Protein AF-A0A7S1HCN9-F1 (afdb_monomer)

Radius of gyration: 23.23 Å; Cα contacts (8 Å, |Δi|>4): 229; chains: 1; bounding box: 48×59×71 Å

Sequence (278 aa):
AGTAVWKENEDVLTVFGEEVFTVMLVTASSSIDSGIRMDSLQALTRLCYYMEREPLERVLDLDSVTEVISSLLSSEGASARHIALTLVHVLMVKLDGSILQLLTREGIVCTIQNMSKSSSPPAKASSSSSRHSTSSSEVSERHVESMVKYVVQTHLGAAGAGGKGGVTEVVRKLKAHGETLSQTDSSDEDWATAIREVMSMFAAKDTVSTFEMRTSNICHYLSAALLNATPARWCGFLEAASKVTDDSEGLLPAHVLLAKLVAALNSASGFETGKEDE

Nearest PDB structures (foldseek):
  5iz8-assembly2_B  TM=3.716E-01  e=2.265E-02  Homo sapiens
  3l6y-assembly2_C  TM=3.048E-01  e=1.551E-01  Homo sapiens
  3l6y-assembly1_A  TM=2.855E-01  e=1.768E-01  Homo sapiens
  6xns-assembly1_A  TM=1.843E-01  e=1.321E+00  synthetic construct
  6xns-assembly2_D  TM=1.824E-01  e=1.211E+00  synthetic construct

Solvent-accessible surface area (backbone atoms only — not comparable to full-atom values): 15833 Å² total; per-residue (Å²): 118,76,70,58,59,50,69,78,37,50,68,60,52,50,54,50,51,45,53,51,44,50,52,25,52,52,42,37,74,68,46,85,50,66,65,62,18,52,52,26,46,52,51,41,43,50,47,61,62,72,48,55,54,72,65,43,65,74,62,55,54,63,68,63,52,50,51,51,36,47,55,23,58,71,40,91,47,40,56,43,29,38,51,27,53,49,38,52,49,42,47,52,72,58,56,48,73,64,52,54,56,52,37,48,47,56,33,45,52,57,54,49,53,48,62,57,66,70,66,68,82,86,81,78,85,85,85,89,80,92,82,91,78,79,97,64,87,76,54,48,61,70,57,36,55,52,49,40,51,48,47,40,60,76,75,59,41,74,81,62,70,76,54,81,83,89,64,54,73,62,23,51,49,38,29,56,34,22,54,51,42,57,42,87,86,52,52,71,67,58,38,41,48,34,50,40,52,54,46,50,49,42,56,39,95,70,54,69,27,73,35,38,41,61,77,23,42,31,57,58,23,50,50,58,28,60,78,70,45,51,75,68,52,50,50,41,50,53,55,38,50,52,54,43,51,71,77,37,102,51,87,55,52,49,53,50,50,50,50,51,44,50,50,43,52,57,70,72,41,88,72,71,72,75,82,74,92,126

pLDDT: mean 74.27, std 18.29, range [32.25, 93.94]

InterPro domains:
  IPR016024 Armadillo-type fold [SSF48371] (7-124)
  IPR045322 E3 ubiquitin-protein ligase HECTD1/TRIP12-like [PTHR45670] (7-267)

Secondary structure (DSSP, 8-state):
-HHHHHHTTHHHHHHHHHHHHHHHHHHHHH-SSHHHHHHHHHHHHHHHHHS-HHHHHHH--HHHHHHHHHHHHT-S-HHHHHHHHHHHHHHHHHSTTHHHHHHHHTTHHHHHHHHHHS----------------------HHHHHHHHHHHIIIII-GGGGSS-SS--HHHHHHHHHHHHHH-TTS-HHHHHHHHHHHHHHHHSSSPPPHHHHHHHTHHHHHHHHHHT--HHHHHHHHHHHHHHHHSSSSSHHHHHHHHHHHHHHHHH----------

Structure (mmCIF, N/CA/C/O backbone):
data_AF-A0A7S1HCN9-F1
#
_entry.id   AF-A0A7S1HCN9-F1
#
loop_
_atom_site.group_PDB
_atom_site.id
_atom_site.type_symbol
_atom_site.label_atom_id
_atom_site.label_alt_id
_atom_site.label_comp_id
_atom_site.label_asym_id
_atom_site.label_entity_id
_atom_site.label_seq_id
_atom_site.pdbx_PDB_ins_code
_atom_site.Cartn_x
_atom_site.Cartn_y
_atom_site.Cartn_z
_atom_site.occupancy
_atom_site.B_iso_or_equiv
_atom_site.auth_seq_id
_atom_site.auth_comp_id
_atom_site.auth_asym_id
_atom_site.auth_atom_id
_atom_site.pdbx_PDB_model_num
ATOM 1 N N . ALA A 1 1 ? 23.377 -1.839 -35.038 1.00 50.78 1 ALA A N 1
ATOM 2 C CA . ALA A 1 1 ? 24.416 -2.655 -34.377 1.00 50.78 1 ALA A CA 1
ATOM 3 C C . ALA A 1 1 ? 24.124 -2.852 -32.885 1.00 50.78 1 ALA A C 1
ATOM 5 O O . ALA A 1 1 ? 24.075 -3.993 -32.463 1.00 50.78 1 ALA A O 1
ATOM 6 N N . GLY A 1 2 ? 23.848 -1.796 -32.102 1.00 56.22 2 GLY A N 1
ATOM 7 C CA . GLY A 1 2 ? 23.665 -1.925 -30.643 1.00 56.22 2 GLY A CA 1
ATOM 8 C C . GLY A 1 2 ? 22.479 -2.778 -30.164 1.00 56.22 2 GLY A C 1
ATOM 9 O O . GLY A 1 2 ? 22.624 -3.511 -29.201 1.00 56.22 2 GLY A O 1
ATOM 10 N N . THR A 1 3 ? 21.323 -2.753 -30.836 1.00 56.41 3 THR A N 1
ATOM 11 C CA . THR A 1 3 ? 20.120 -3.499 -30.395 1.00 56.41 3 THR A CA 1
ATOM 12 C C . THR A 1 3 ? 20.162 -5.005 -30.673 1.00 56.41 3 THR A C 1
ATOM 14 O O . THR A 1 3 ? 19.385 -5.746 -30.081 1.00 56.41 3 THR A O 1
ATOM 17 N N . ALA A 1 4 ? 21.054 -5.470 -31.555 1.00 61.56 4 ALA A N 1
ATOM 18 C CA . ALA A 1 4 ? 21.203 -6.893 -31.870 1.00 61.56 4 ALA A CA 1
ATOM 19 C C . ALA A 1 4 ? 21.932 -7.649 -30.747 1.00 61.56 4 ALA A C 1
ATOM 21 O O . ALA A 1 4 ? 21.491 -8.720 -30.355 1.00 61.56 4 ALA A O 1
ATOM 22 N N . VAL A 1 5 ? 22.960 -7.026 -30.155 1.00 65.44 5 VAL A N 1
ATOM 23 C CA . VAL A 1 5 ? 23.701 -7.566 -28.999 1.00 65.44 5 VAL A CA 1
ATOM 24 C C . VAL A 1 5 ? 22.775 -7.778 -27.800 1.00 65.44 5 VAL A C 1
ATOM 26 O O . VAL A 1 5 ? 22.878 -8.772 -27.093 1.00 65.44 5 VAL A O 1
ATOM 29 N N . TRP A 1 6 ? 21.827 -6.865 -27.600 1.00 65.50 6 TRP A N 1
ATOM 30 C CA . TRP A 1 6 ? 20.841 -6.944 -26.524 1.00 65.50 6 TRP A CA 1
ATOM 31 C C . TRP A 1 6 ? 19.815 -8.064 -26.728 1.00 65.50 6 TRP A C 1
ATOM 33 O O . TRP A 1 6 ? 19.427 -8.704 -25.761 1.00 65.50 6 TRP A O 1
ATOM 43 N N . LYS A 1 7 ? 19.437 -8.368 -27.977 1.00 62.59 7 LYS A N 1
ATOM 44 C CA . LYS A 1 7 ? 18.587 -9.531 -28.283 1.00 62.59 7 LYS A CA 1
ATOM 45 C C . LYS A 1 7 ? 19.278 -10.868 -28.024 1.00 62.59 7 LYS A C 1
ATOM 47 O O . LYS A 1 7 ? 18.608 -11.840 -27.718 1.00 62.59 7 LYS A O 1
ATOM 52 N N . GLU A 1 8 ? 20.597 -10.922 -28.168 1.00 74.94 8 GLU A N 1
ATOM 53 C CA . GLU A 1 8 ? 21.387 -12.134 -27.919 1.00 74.94 8 GLU A CA 1
ATOM 54 C C . GLU A 1 8 ? 21.691 -12.347 -26.424 1.00 74.94 8 GLU A C 1
ATOM 56 O O . GLU A 1 8 ? 22.163 -13.414 -26.049 1.00 74.94 8 GLU A O 1
ATOM 61 N N . ASN A 1 9 ? 21.416 -11.351 -25.569 1.00 80.31 9 ASN A N 1
ATOM 62 C CA . ASN A 1 9 ? 21.701 -11.365 -24.129 1.00 80.31 9 ASN A CA 1
ATOM 63 C C . ASN A 1 9 ? 20.449 -11.010 -23.302 1.00 80.31 9 ASN A C 1
ATOM 65 O O . ASN A 1 9 ? 20.504 -10.191 -22.381 1.00 80.31 9 ASN A O 1
ATOM 69 N N . GLU A 1 10 ? 19.309 -11.604 -23.651 1.00 79.69 10 GLU A N 1
ATOM 70 C CA . GLU A 1 10 ? 18.015 -11.364 -22.997 1.00 79.69 10 GLU A CA 1
ATOM 71 C C . GLU A 1 10 ? 18.033 -11.707 -21.495 1.00 79.69 10 GLU A C 1
ATOM 73 O O . GLU A 1 10 ? 17.478 -10.969 -20.677 1.00 79.69 10 GLU A O 1
ATOM 78 N N . ASP A 1 11 ? 18.783 -12.741 -21.106 1.00 82.25 11 ASP A N 1
ATOM 79 C CA . ASP A 1 11 ? 18.966 -13.131 -19.703 1.00 82.25 11 ASP A CA 1
ATOM 80 C C . ASP A 1 11 ? 19.659 -12.031 -18.884 1.00 82.25 11 ASP A C 1
ATOM 82 O O . ASP A 1 11 ? 19.236 -11.695 -17.778 1.00 82.25 11 ASP A O 1
ATOM 86 N N . VAL A 1 12 ? 20.703 -11.413 -19.447 1.00 84.25 12 VAL A N 1
ATOM 87 C CA . VAL A 1 12 ? 21.455 -10.333 -18.786 1.00 84.25 12 VAL A CA 1
ATOM 88 C C . VAL A 1 12 ? 20.579 -9.093 -18.623 1.00 84.25 12 VAL A C 1
ATOM 90 O O . VAL A 1 12 ? 20.625 -8.438 -17.585 1.00 84.25 12 VAL A O 1
ATOM 93 N N . LEU A 1 13 ? 19.757 -8.778 -19.627 1.00 82.62 13 LEU A N 1
ATOM 94 C CA . LEU A 1 13 ? 18.799 -7.675 -19.552 1.00 82.62 13 LEU A CA 1
ATOM 95 C C . LEU A 1 13 ? 17.723 -7.912 -18.500 1.00 82.62 13 LEU A C 1
ATOM 97 O O . LEU A 1 13 ? 17.333 -6.969 -17.814 1.00 82.62 13 LEU A O 1
ATOM 101 N N . THR A 1 14 ? 17.267 -9.154 -18.370 1.00 86.12 14 THR A N 1
ATOM 102 C CA . THR A 1 14 ? 16.284 -9.543 -17.359 1.00 86.12 14 THR A CA 1
ATOM 103 C C . THR A 1 14 ? 16.859 -9.347 -15.959 1.00 86.12 14 THR A C 1
ATOM 105 O O . THR A 1 14 ? 16.267 -8.624 -15.160 1.00 86.12 14 THR A O 1
ATOM 108 N N . VAL A 1 15 ? 18.055 -9.882 -15.688 1.00 88.94 15 VAL A N 1
ATOM 109 C CA . VAL A 1 15 ? 18.740 -9.712 -14.393 1.00 88.94 15 VAL A CA 1
ATOM 110 C C . VAL A 1 15 ? 19.018 -8.236 -14.101 1.00 88.94 15 VAL A C 1
ATOM 112 O O . VAL A 1 15 ? 18.738 -7.755 -13.007 1.00 88.94 15 VAL A O 1
ATOM 115 N N . PHE A 1 16 ? 19.500 -7.482 -15.089 1.00 88.69 16 PHE A N 1
ATOM 116 C CA . PHE A 1 16 ? 19.722 -6.047 -14.928 1.00 88.69 16 PHE A CA 1
ATOM 117 C C . PHE A 1 16 ? 18.421 -5.299 -14.600 1.00 88.69 16 PHE A C 1
ATOM 119 O O . PHE A 1 16 ? 18.402 -4.444 -13.716 1.00 88.69 16 PHE A O 1
ATOM 126 N N . GLY A 1 17 ? 17.321 -5.627 -15.283 1.00 88.88 17 GLY A N 1
ATOM 127 C CA . GLY A 1 17 ? 16.006 -5.051 -15.009 1.00 88.88 17 GLY A CA 1
ATOM 128 C C . GLY A 1 17 ? 15.538 -5.317 -13.578 1.00 88.88 17 GLY A C 1
ATOM 129 O O . GLY A 1 17 ? 15.027 -4.409 -12.926 1.00 88.88 17 GLY A O 1
ATOM 130 N N . GLU A 1 18 ? 15.769 -6.525 -13.072 1.00 91.38 18 GLU A N 1
ATOM 131 C CA . GLU A 1 18 ? 15.439 -6.947 -11.706 1.00 91.38 18 GLU A CA 1
ATOM 132 C C . GLU A 1 18 ? 16.252 -6.214 -10.633 1.00 91.38 18 GLU A C 1
ATOM 134 O O . GLU A 1 18 ? 15.702 -5.742 -9.630 1.00 91.38 18 GLU A O 1
ATOM 139 N N . GLU A 1 19 ? 17.555 -6.054 -10.859 1.00 92.56 19 GLU A N 1
ATOM 140 C CA . GLU A 1 19 ? 18.425 -5.286 -9.967 1.00 92.56 19 GLU A CA 1
ATOM 141 C C . GLU A 1 19 ? 18.025 -3.808 -9.946 1.00 92.56 19 GLU A C 1
ATOM 143 O O . GLU A 1 19 ? 17.847 -3.220 -8.875 1.00 92.56 19 GLU A O 1
ATOM 148 N N . VAL A 1 20 ? 17.811 -3.209 -11.123 1.00 92.94 20 VAL A N 1
ATOM 149 C CA . VAL A 1 20 ? 17.361 -1.816 -11.234 1.00 92.94 20 VAL A CA 1
ATOM 150 C C . VAL A 1 20 ? 16.001 -1.637 -10.562 1.00 92.94 20 VAL A C 1
ATOM 152 O O . VAL A 1 20 ? 15.812 -0.654 -9.847 1.00 92.94 20 VAL A O 1
ATOM 155 N N . PHE A 1 21 ? 15.071 -2.580 -10.733 1.00 92.88 21 PHE A N 1
ATOM 156 C CA . PHE A 1 21 ? 13.769 -2.549 -10.068 1.00 92.88 21 PHE A CA 1
ATOM 157 C C . PHE A 1 21 ? 13.915 -2.471 -8.548 1.00 92.88 21 PHE A C 1
ATOM 159 O O . PHE A 1 21 ? 13.357 -1.575 -7.912 1.00 92.88 21 PHE A O 1
ATOM 166 N N . THR A 1 22 ? 14.717 -3.371 -7.982 1.00 91.00 22 THR A N 1
ATOM 167 C CA . THR A 1 22 ? 14.958 -3.451 -6.538 1.00 91.00 22 THR A CA 1
ATOM 168 C C . THR A 1 22 ? 15.556 -2.147 -6.008 1.00 91.00 22 THR A C 1
ATOM 170 O O . THR A 1 22 ? 15.073 -1.593 -5.019 1.00 91.00 22 THR A O 1
ATOM 173 N N . VAL A 1 23 ? 16.559 -1.597 -6.701 1.00 93.06 23 VAL A N 1
ATOM 174 C CA . VAL A 1 23 ? 17.182 -0.319 -6.322 1.00 93.06 23 VAL A CA 1
ATOM 175 C C . VAL A 1 23 ? 16.180 0.835 -6.399 1.00 93.06 23 VAL A C 1
ATOM 177 O O . VAL A 1 23 ? 16.148 1.675 -5.496 1.00 93.06 23 VAL A O 1
ATOM 180 N N . MET A 1 24 ? 15.338 0.884 -7.437 1.00 93.31 24 MET A N 1
ATOM 181 C CA . MET A 1 24 ? 14.310 1.921 -7.568 1.00 93.31 24 MET A CA 1
ATOM 182 C C . MET A 1 24 ? 13.258 1.827 -6.460 1.00 93.31 24 MET A C 1
ATOM 184 O O . MET A 1 24 ? 12.883 2.862 -5.914 1.00 93.31 24 MET A O 1
ATOM 188 N N . LEU A 1 25 ? 12.822 0.619 -6.086 1.00 90.06 25 LEU A N 1
ATOM 189 C CA . LEU A 1 25 ? 11.862 0.415 -4.998 1.00 90.06 25 LEU A CA 1
ATOM 190 C C . LEU A 1 25 ? 12.438 0.878 -3.656 1.00 90.06 25 LEU A C 1
ATOM 192 O O . LEU A 1 25 ? 11.809 1.667 -2.954 1.00 90.06 25 LEU A O 1
ATOM 196 N N . VAL A 1 26 ? 13.665 0.464 -3.330 1.00 90.12 26 VAL A N 1
ATOM 197 C CA . VAL A 1 26 ? 14.345 0.891 -2.097 1.00 90.12 26 VAL A CA 1
ATOM 198 C C . VAL A 1 26 ? 14.533 2.407 -2.070 1.00 90.12 26 VAL A C 1
ATOM 200 O O . VAL A 1 26 ? 14.276 3.044 -1.048 1.00 90.12 26 VAL A O 1
ATOM 203 N N . THR A 1 27 ? 14.940 3.006 -3.191 1.00 90.81 27 THR A N 1
ATOM 204 C CA . THR A 1 27 ? 15.126 4.462 -3.300 1.00 90.81 27 THR A CA 1
ATOM 205 C C . THR A 1 27 ? 13.800 5.201 -3.109 1.00 90.81 27 THR A C 1
ATOM 207 O O . THR A 1 27 ? 13.739 6.166 -2.351 1.00 90.81 27 THR A O 1
ATOM 210 N N . ALA A 1 28 ? 12.719 4.721 -3.724 1.00 87.75 28 ALA A N 1
ATOM 211 C CA . ALA A 1 28 ? 11.388 5.304 -3.584 1.00 87.75 28 ALA A CA 1
ATOM 212 C C . ALA A 1 28 ? 10.849 5.244 -2.142 1.00 87.75 28 ALA A C 1
ATOM 214 O O . ALA A 1 28 ? 10.138 6.155 -1.704 1.00 87.75 28 ALA A O 1
ATOM 215 N N . SER A 1 29 ? 11.192 4.191 -1.400 1.00 84.94 29 SER A N 1
ATOM 216 C CA . SER A 1 29 ? 10.747 4.002 -0.016 1.00 84.94 29 SER A CA 1
ATOM 217 C C . SER A 1 29 ? 11.619 4.725 1.017 1.00 84.94 29 SER A C 1
ATOM 219 O O . SER A 1 29 ? 11.106 5.141 2.051 1.00 84.94 29 SER A O 1
ATOM 221 N N . SER A 1 30 ? 12.920 4.900 0.757 1.00 85.94 30 SER A N 1
ATOM 222 C CA . SER A 1 30 ? 13.886 5.442 1.734 1.00 85.94 30 SER A CA 1
ATOM 223 C C . SER A 1 30 ? 14.347 6.879 1.468 1.00 85.94 30 SER A C 1
ATOM 225 O O . SER A 1 30 ? 14.945 7.501 2.348 1.00 85.94 30 SER A O 1
ATOM 227 N N . SER A 1 31 ? 14.089 7.427 0.276 1.00 86.00 31 SER A N 1
ATOM 228 C CA . SER A 1 31 ? 14.540 8.774 -0.077 1.00 86.00 31 SER A CA 1
ATOM 229 C C . SER A 1 31 ? 13.826 9.849 0.744 1.00 86.00 31 SER A C 1
ATOM 231 O O . SER A 1 31 ? 12.602 9.984 0.699 1.00 86.00 31 SER A O 1
ATOM 233 N N . ILE A 1 32 ? 14.622 10.667 1.434 1.00 80.50 32 ILE A N 1
ATOM 234 C CA . ILE A 1 32 ? 14.175 11.879 2.138 1.00 80.50 32 ILE A CA 1
ATOM 235 C C . ILE A 1 32 ? 13.886 13.005 1.131 1.00 80.50 32 ILE A C 1
ATOM 237 O O . ILE A 1 32 ? 13.008 13.838 1.352 1.00 80.50 32 ILE A O 1
ATOM 241 N N . ASP A 1 33 ? 14.606 13.020 0.005 1.00 89.44 33 ASP A N 1
ATOM 242 C CA . ASP A 1 33 ? 14.374 13.982 -1.066 1.00 89.44 33 ASP A CA 1
ATOM 243 C C . ASP A 1 33 ? 13.121 13.601 -1.863 1.00 89.44 33 ASP A C 1
ATOM 245 O O . ASP A 1 33 ? 13.025 12.510 -2.439 1.00 89.44 33 ASP A O 1
ATOM 249 N N . SER A 1 34 ? 12.158 14.523 -1.890 1.00 84.56 34 SER A N 1
ATOM 250 C CA . SER A 1 34 ? 10.867 14.328 -2.551 1.00 84.56 34 SER A CA 1
ATOM 251 C C . SER A 1 34 ? 11.001 14.224 -4.075 1.00 84.56 34 SER A C 1
ATOM 253 O O . SER A 1 34 ? 10.273 13.456 -4.698 1.00 84.56 34 SER A O 1
ATOM 255 N N . GLY A 1 35 ? 11.952 14.935 -4.689 1.00 87.62 35 GLY A N 1
ATOM 256 C CA . GLY A 1 35 ? 12.196 14.872 -6.131 1.00 87.62 35 GLY A CA 1
ATOM 257 C C . GLY A 1 35 ? 12.734 13.507 -6.549 1.00 87.62 35 GLY A C 1
ATOM 258 O O . GLY A 1 35 ? 12.129 12.836 -7.381 1.00 87.62 35 GLY A O 1
ATOM 259 N N . ILE A 1 36 ? 13.799 13.043 -5.888 1.00 89.94 36 ILE A N 1
ATOM 260 C CA . ILE A 1 36 ? 14.398 11.719 -6.125 1.00 89.94 36 ILE A CA 1
ATOM 261 C C . ILE A 1 36 ? 13.374 10.609 -5.869 1.00 89.94 36 ILE A C 1
ATOM 263 O O . ILE A 1 36 ? 13.277 9.651 -6.640 1.00 89.94 36 ILE A O 1
ATOM 267 N N . ARG A 1 37 ? 12.561 10.747 -4.815 1.00 89.38 37 ARG A N 1
ATOM 268 C CA . ARG A 1 37 ? 11.466 9.816 -4.525 1.00 89.38 37 ARG A CA 1
ATOM 269 C C . ARG A 1 37 ? 10.451 9.764 -5.668 1.00 89.38 37 ARG A C 1
ATOM 271 O O . ARG A 1 37 ? 10.067 8.686 -6.106 1.00 89.38 37 ARG A O 1
ATOM 278 N N . MET A 1 38 ? 10.021 10.911 -6.183 1.00 88.44 38 MET A N 1
ATOM 279 C CA . MET A 1 38 ? 9.041 10.963 -7.269 1.00 88.44 38 MET A CA 1
ATOM 280 C C . MET A 1 38 ? 9.603 10.438 -8.595 1.00 88.44 38 MET A C 1
ATOM 282 O O . MET A 1 38 ? 8.905 9.710 -9.303 1.00 88.44 38 MET A O 1
ATOM 286 N N . ASP A 1 39 ? 10.862 10.736 -8.907 1.00 91.38 39 ASP A N 1
ATOM 287 C CA . ASP A 1 39 ? 11.529 10.251 -10.117 1.00 91.38 39 ASP A CA 1
ATOM 288 C C . ASP A 1 39 ? 11.759 8.735 -10.073 1.00 91.38 39 ASP A C 1
ATOM 290 O O . ASP A 1 39 ? 11.481 8.035 -11.052 1.00 91.38 39 ASP A O 1
ATOM 294 N N . SER A 1 40 ? 12.182 8.202 -8.923 1.00 92.25 40 SER A N 1
ATOM 295 C CA . SER A 1 40 ? 12.325 6.753 -8.719 1.00 92.25 40 SER A CA 1
ATOM 296 C C . SER A 1 40 ? 10.983 6.024 -8.805 1.00 92.25 40 SER A C 1
ATOM 298 O O . SER A 1 40 ? 10.907 4.972 -9.436 1.00 92.25 40 SER A O 1
ATOM 300 N N . LEU A 1 41 ? 9.893 6.602 -8.294 1.00 91.69 41 LEU A N 1
ATOM 301 C CA . LEU A 1 41 ? 8.545 6.044 -8.447 1.00 91.69 41 LEU A CA 1
ATOM 302 C C . LEU A 1 41 ? 8.055 6.040 -9.903 1.00 91.69 41 LEU A C 1
ATOM 304 O O . LEU A 1 41 ? 7.420 5.077 -10.348 1.00 91.69 41 LEU A O 1
ATOM 308 N N . GLN A 1 42 ? 8.352 7.090 -10.674 1.00 91.12 42 GLN A N 1
ATOM 309 C CA . GLN A 1 42 ? 8.055 7.104 -12.109 1.00 91.12 42 GLN A CA 1
ATOM 310 C C . GLN A 1 42 ? 8.870 6.051 -12.862 1.00 91.12 42 GLN A C 1
ATOM 312 O O . GLN A 1 42 ? 8.326 5.360 -13.727 1.00 91.12 42 GLN A O 1
ATOM 317 N N . ALA A 1 43 ? 10.159 5.916 -12.539 1.00 92.75 43 ALA A N 1
ATOM 318 C CA . ALA A 1 43 ? 11.019 4.887 -13.110 1.00 92.75 43 ALA A CA 1
ATOM 319 C C . ALA A 1 43 ? 10.494 3.485 -12.774 1.00 92.75 43 ALA A C 1
ATOM 321 O O . ALA A 1 43 ? 10.321 2.675 -13.681 1.00 92.75 43 ALA A O 1
ATOM 322 N N . LEU A 1 44 ? 10.129 3.237 -11.514 1.00 92.94 44 LEU A N 1
ATOM 323 C CA . LEU A 1 44 ? 9.539 1.981 -11.055 1.00 92.94 44 LEU A CA 1
ATOM 324 C C . LEU A 1 44 ? 8.249 1.646 -11.808 1.00 92.94 44 LEU A C 1
ATOM 326 O O . LEU A 1 44 ? 8.086 0.532 -12.295 1.00 92.94 44 LEU A O 1
ATOM 330 N N . THR A 1 45 ? 7.366 2.628 -11.997 1.00 91.56 45 THR A N 1
ATOM 331 C CA . THR A 1 45 ? 6.121 2.438 -12.758 1.00 91.56 45 THR A CA 1
ATOM 332 C C . THR A 1 45 ? 6.399 2.034 -14.210 1.00 91.56 45 THR A C 1
ATOM 334 O O . THR A 1 45 ? 5.722 1.162 -14.757 1.00 91.56 45 THR A O 1
ATOM 337 N N . ARG A 1 46 ? 7.416 2.635 -14.844 1.00 92.25 46 ARG A N 1
ATOM 338 C CA . ARG A 1 46 ? 7.843 2.266 -16.203 1.00 92.25 46 ARG A CA 1
ATOM 339 C C . ARG A 1 46 ? 8.457 0.869 -16.237 1.00 92.25 46 ARG A C 1
ATOM 341 O O . ARG A 1 46 ? 8.155 0.118 -17.158 1.00 92.25 46 ARG A O 1
ATOM 348 N N . LEU A 1 47 ? 9.267 0.506 -15.246 1.00 91.31 47 LEU A N 1
ATOM 349 C CA . LEU A 1 47 ? 9.831 -0.840 -15.135 1.00 91.31 47 LEU A CA 1
ATOM 350 C C . LEU A 1 47 ? 8.718 -1.886 -15.007 1.00 91.31 47 LEU A C 1
ATOM 352 O O . LEU A 1 47 ? 8.691 -2.802 -15.819 1.00 91.31 47 LEU A O 1
ATOM 356 N N . CYS A 1 48 ? 7.725 -1.690 -14.127 1.00 91.06 48 CYS A N 1
ATOM 357 C CA . CYS A 1 48 ? 6.551 -2.574 -14.045 1.00 91.06 48 CYS A CA 1
ATOM 358 C C . CYS A 1 48 ? 5.830 -2.732 -15.394 1.00 91.06 48 CYS A C 1
ATOM 360 O O . CYS A 1 48 ? 5.311 -3.800 -15.713 1.00 91.06 48 CYS A O 1
ATOM 362 N N . TYR A 1 49 ? 5.751 -1.655 -16.180 1.00 91.00 49 TYR A N 1
ATOM 363 C CA . TYR A 1 49 ? 5.077 -1.680 -17.475 1.00 91.00 49 TYR A CA 1
ATOM 364 C C . TYR A 1 49 ? 5.848 -2.515 -18.508 1.00 91.00 49 TYR A C 1
ATOM 366 O O . TYR A 1 49 ? 5.244 -3.320 -19.224 1.00 91.00 49 TYR A O 1
ATOM 374 N N . TYR A 1 50 ? 7.170 -2.342 -18.579 1.00 89.00 50 TYR A N 1
ATOM 375 C CA . TYR A 1 50 ? 8.009 -3.004 -19.580 1.00 89.00 50 TYR A CA 1
ATOM 376 C C . TYR A 1 50 ? 8.444 -4.418 -19.194 1.00 89.00 50 TYR A C 1
ATOM 378 O O . TYR A 1 50 ? 8.610 -5.241 -20.088 1.00 89.00 50 TYR A O 1
ATOM 386 N N . MET A 1 51 ? 8.602 -4.716 -17.905 1.00 89.62 51 MET A N 1
ATOM 387 C CA . MET A 1 51 ? 8.984 -6.050 -17.446 1.00 89.62 51 MET A CA 1
ATOM 388 C C . MET A 1 51 ? 7.886 -7.071 -17.754 1.00 89.62 51 MET A C 1
ATOM 390 O O . MET A 1 51 ? 6.683 -6.780 -17.695 1.00 89.62 51 MET A O 1
ATOM 394 N N . GLU A 1 52 ? 8.307 -8.281 -18.108 1.00 88.44 52 GLU A N 1
ATOM 395 C CA . GLU A 1 52 ? 7.404 -9.418 -18.233 1.00 88.44 52 GLU A CA 1
ATOM 396 C C . GLU A 1 52 ? 6.931 -9.893 -16.859 1.00 88.44 52 GLU A C 1
ATOM 398 O O . GLU A 1 52 ? 7.492 -9.531 -15.822 1.00 88.44 52 GLU A O 1
ATOM 403 N N . ARG A 1 53 ? 5.863 -10.692 -16.853 1.00 88.12 53 ARG A N 1
ATOM 404 C CA . ARG A 1 53 ? 5.213 -11.141 -15.622 1.00 88.12 53 ARG A CA 1
ATOM 405 C C . ARG A 1 53 ? 6.153 -11.947 -14.727 1.00 88.12 53 ARG A C 1
ATOM 407 O O . ARG A 1 53 ? 6.242 -11.644 -13.546 1.00 88.12 53 ARG A O 1
ATOM 414 N N . GLU A 1 54 ? 6.851 -12.932 -15.286 1.00 88.62 54 GLU A N 1
ATOM 415 C CA . GLU A 1 54 ? 7.717 -13.840 -14.522 1.00 88.62 54 GLU A CA 1
ATOM 416 C C . GLU A 1 54 ? 8.873 -13.101 -13.811 1.00 88.62 54 GLU A C 1
ATOM 418 O O . GLU A 1 54 ? 9.032 -13.283 -12.604 1.00 88.62 54 GLU A O 1
ATOM 423 N N . PRO A 1 55 ? 9.646 -12.213 -14.474 1.00 87.75 55 PRO A N 1
ATOM 424 C CA . PRO A 1 55 ? 10.615 -11.346 -13.798 1.00 87.75 55 PRO A CA 1
ATOM 425 C C . PRO A 1 55 ? 9.992 -10.429 -12.747 1.00 87.75 55 PRO A C 1
ATOM 427 O O . PRO A 1 55 ? 10.541 -10.271 -11.660 1.00 87.75 55 PRO A O 1
ATOM 430 N N . LEU A 1 56 ? 8.837 -9.829 -13.055 1.00 88.81 56 LEU A N 1
ATOM 431 C CA . LEU A 1 56 ? 8.161 -8.912 -12.143 1.00 88.81 56 LEU A CA 1
ATOM 432 C C . LEU A 1 56 ? 7.739 -9.631 -10.858 1.00 88.81 56 LEU A C 1
ATOM 434 O O . LEU A 1 56 ? 8.043 -9.148 -9.777 1.00 88.81 56 LEU A O 1
ATOM 438 N N . GLU A 1 57 ? 7.119 -10.807 -10.954 1.00 88.12 57 GLU A N 1
ATOM 439 C CA . GLU A 1 57 ? 6.715 -11.615 -9.794 1.00 88.12 57 GLU A CA 1
ATOM 440 C C . GLU A 1 57 ? 7.901 -12.029 -8.906 1.00 88.12 57 GLU A C 1
ATOM 442 O O . GLU A 1 57 ? 7.722 -12.194 -7.701 1.00 88.12 57 GLU A O 1
ATOM 447 N N . ARG A 1 58 ? 9.117 -12.151 -9.460 1.00 87.50 58 ARG A N 1
ATOM 448 C CA . ARG A 1 58 ? 10.325 -12.482 -8.683 1.00 87.50 58 ARG A CA 1
ATOM 449 C C . ARG A 1 58 ? 10.847 -11.329 -7.828 1.00 87.50 58 ARG A C 1
ATOM 451 O O . ARG A 1 58 ? 11.380 -11.584 -6.752 1.00 87.50 58 ARG A O 1
ATOM 458 N N . VAL A 1 59 ? 10.728 -10.088 -8.298 1.00 88.31 59 VAL A N 1
ATOM 459 C CA . VAL A 1 59 ? 11.279 -8.902 -7.604 1.00 88.31 59 VAL A CA 1
ATOM 460 C C . VAL A 1 59 ? 10.242 -8.082 -6.857 1.00 88.31 59 VAL A C 1
ATOM 462 O O . VAL A 1 59 ? 10.589 -7.207 -6.064 1.00 88.31 59 VAL A O 1
ATOM 465 N N . LEU A 1 60 ? 8.965 -8.318 -7.133 1.00 86.25 60 LEU A N 1
ATOM 466 C CA . LEU A 1 60 ? 7.891 -7.527 -6.575 1.00 86.25 60 LEU A CA 1
ATOM 467 C C . LEU A 1 60 ? 7.594 -7.958 -5.140 1.00 86.25 60 LEU A C 1
ATOM 469 O O . LEU A 1 60 ? 6.829 -8.889 -4.894 1.00 86.25 60 LEU A O 1
ATOM 473 N N . ASP A 1 61 ? 8.144 -7.214 -4.186 1.00 87.81 61 ASP A N 1
ATOM 474 C CA . ASP A 1 61 ? 7.657 -7.249 -2.812 1.00 87.81 61 ASP A CA 1
ATOM 475 C C . ASP A 1 61 ? 6.292 -6.550 -2.736 1.00 87.81 61 ASP A C 1
ATOM 477 O O . ASP A 1 61 ? 6.171 -5.320 -2.690 1.00 87.81 61 ASP A O 1
ATOM 481 N N . LEU A 1 62 ? 5.251 -7.374 -2.785 1.00 84.06 62 LEU A N 1
ATOM 482 C CA . LEU A 1 62 ? 3.859 -6.959 -2.827 1.00 84.06 62 LEU A CA 1
ATOM 483 C C . LEU A 1 62 ? 3.437 -6.123 -1.610 1.00 84.06 62 LEU A C 1
ATOM 485 O O . LEU A 1 62 ? 2.659 -5.177 -1.768 1.00 84.06 62 LEU A O 1
ATOM 489 N N . ASP A 1 63 ? 3.958 -6.415 -0.419 1.00 82.50 63 ASP A N 1
ATOM 490 C CA . ASP A 1 63 ? 3.614 -5.658 0.787 1.00 82.50 63 ASP A CA 1
ATOM 491 C C . ASP A 1 63 ? 4.266 -4.262 0.740 1.00 82.50 63 ASP A C 1
ATOM 493 O O . ASP A 1 63 ? 3.577 -3.251 0.906 1.00 82.50 63 ASP A O 1
ATOM 497 N N . SER A 1 64 ? 5.550 -4.174 0.368 1.00 85.88 64 SER A N 1
ATOM 498 C CA . SER A 1 64 ? 6.241 -2.886 0.179 1.00 85.88 64 SER A CA 1
ATOM 499 C C . SER A 1 64 ? 5.580 -2.014 -0.894 1.00 85.88 64 SER A C 1
ATOM 501 O O . SER A 1 64 ? 5.387 -0.808 -0.723 1.00 85.88 64 SER A O 1
ATOM 503 N N . VAL A 1 65 ? 5.202 -2.608 -2.027 1.00 88.19 65 VAL A N 1
ATOM 504 C CA . VAL A 1 65 ? 4.599 -1.871 -3.147 1.00 88.19 65 VAL A CA 1
ATOM 505 C C . VAL A 1 65 ? 3.204 -1.363 -2.796 1.00 88.19 65 VAL A C 1
ATOM 507 O O . VAL A 1 65 ? 2.849 -0.235 -3.151 1.00 88.19 65 VAL A O 1
ATOM 510 N N . THR A 1 66 ? 2.404 -2.154 -2.081 1.00 87.75 66 THR A N 1
ATOM 511 C CA . THR A 1 66 ? 1.079 -1.705 -1.639 1.00 87.75 66 THR A CA 1
ATOM 512 C C . THR A 1 66 ? 1.157 -0.616 -0.574 1.00 87.75 66 THR A C 1
ATOM 514 O O . THR A 1 66 ? 0.382 0.343 -0.641 1.00 87.75 66 THR A O 1
ATOM 517 N N . GLU A 1 67 ? 2.136 -0.666 0.331 1.00 85.56 67 GLU A N 1
ATOM 518 C CA . GLU A 1 67 ? 2.413 0.435 1.257 1.00 85.56 67 GLU A CA 1
ATOM 519 C C . GLU A 1 67 ? 2.758 1.732 0.506 1.00 85.56 67 GLU A C 1
ATOM 521 O O . GLU A 1 67 ? 2.161 2.787 0.761 1.00 85.56 67 GLU A O 1
ATOM 526 N N . VAL A 1 68 ? 3.649 1.648 -0.488 1.00 88.81 68 VAL A N 1
ATOM 527 C CA . VAL A 1 68 ? 4.009 2.784 -1.345 1.00 88.81 68 VAL A CA 1
ATOM 528 C C . VAL A 1 68 ? 2.772 3.358 -2.037 1.00 88.81 68 VAL A C 1
ATOM 530 O O . VAL A 1 68 ? 2.535 4.565 -1.949 1.00 88.81 68 VAL A O 1
ATOM 533 N N . ILE A 1 69 ? 1.940 2.522 -2.665 1.00 92.25 69 ILE A N 1
ATOM 534 C CA . ILE A 1 69 ? 0.705 2.961 -3.334 1.00 92.25 69 ILE A CA 1
ATOM 535 C C . ILE A 1 69 ? -0.232 3.668 -2.350 1.00 92.25 69 ILE A C 1
ATOM 537 O O . ILE A 1 69 ? -0.734 4.753 -2.651 1.00 92.25 69 ILE A O 1
ATOM 541 N N . SER A 1 70 ? -0.452 3.085 -1.172 1.00 88.19 70 SER A N 1
ATOM 542 C CA . SER A 1 70 ? -1.319 3.654 -0.136 1.00 88.19 70 SER A CA 1
ATOM 543 C C . SER A 1 70 ? -0.826 5.034 0.321 1.00 88.19 70 SER A C 1
ATOM 545 O O . SER A 1 70 ? -1.609 5.988 0.412 1.00 88.19 70 SER A O 1
ATOM 547 N N . SER A 1 71 ? 0.492 5.179 0.508 1.00 87.19 71 SER A N 1
ATOM 548 C CA . SER A 1 71 ? 1.118 6.456 0.871 1.00 87.19 71 SER A CA 1
ATOM 549 C C . SER A 1 71 ? 0.927 7.530 -0.207 1.00 87.19 71 SER A C 1
ATOM 551 O O . SER A 1 71 ? 0.631 8.683 0.104 1.00 87.19 71 SER A O 1
ATOM 553 N N . LEU A 1 72 ? 1.042 7.156 -1.485 1.00 89.88 72 LEU A N 1
ATOM 554 C CA . LEU A 1 72 ? 0.912 8.079 -2.609 1.00 89.88 72 LEU A CA 1
ATOM 555 C C . LEU A 1 72 ? -0.540 8.487 -2.860 1.00 89.88 72 LEU A C 1
ATOM 557 O O . LEU A 1 72 ? -0.796 9.645 -3.184 1.00 89.88 72 LEU A O 1
ATOM 561 N N . LEU A 1 73 ? -1.494 7.571 -2.676 1.00 89.00 73 LEU A N 1
ATOM 562 C CA . LEU A 1 73 ? -2.923 7.887 -2.755 1.00 89.00 73 LEU A CA 1
ATOM 563 C C . LEU A 1 73 ? -3.369 8.847 -1.649 1.00 89.00 73 LEU A C 1
ATOM 565 O O . LEU A 1 73 ? -4.260 9.661 -1.876 1.00 89.00 73 LEU A O 1
ATOM 569 N N . SER A 1 74 ? -2.727 8.769 -0.483 1.00 86.75 74 SER A N 1
ATOM 570 C CA . SER A 1 74 ? -2.975 9.666 0.651 1.00 86.75 74 SER A CA 1
ATOM 571 C C . SER A 1 74 ? -2.306 11.039 0.494 1.00 86.75 74 SER A C 1
ATOM 573 O O . SER A 1 74 ? -2.523 11.923 1.318 1.00 86.75 74 SER A O 1
ATOM 575 N N . SER A 1 75 ? -1.486 11.235 -0.543 1.00 85.50 75 SER A N 1
ATOM 576 C CA . SER A 1 75 ? -0.799 12.501 -0.793 1.00 85.50 75 SER A CA 1
ATOM 577 C C . SER A 1 75 ? -1.743 13.567 -1.355 1.00 85.50 75 SER A C 1
ATOM 579 O O . SER A 1 75 ? -2.567 13.309 -2.237 1.00 85.50 75 SER A O 1
ATOM 581 N N . GLU A 1 76 ? -1.547 14.812 -0.918 1.00 79.00 76 GLU A N 1
ATOM 582 C CA . GLU A 1 76 ? -2.238 15.975 -1.483 1.00 79.00 76 GLU A CA 1
ATOM 583 C C . GLU A 1 76 ? -1.844 16.218 -2.953 1.00 79.00 76 GLU A C 1
ATOM 585 O O . GLU A 1 76 ? -2.653 16.703 -3.746 1.00 79.00 76 GLU A O 1
ATOM 590 N N . GLY A 1 77 ? -0.637 15.809 -3.360 1.00 85.88 77 GLY A N 1
ATOM 591 C CA . GLY A 1 77 ? -0.091 16.070 -4.690 1.00 85.88 77 GLY A CA 1
ATOM 592 C C . GLY A 1 77 ? -0.739 15.242 -5.804 1.00 85.88 77 GLY A C 1
ATOM 593 O O . GLY A 1 77 ? -0.666 14.011 -5.810 1.00 85.88 77 GLY A O 1
ATOM 594 N N . ALA A 1 78 ? -1.283 15.923 -6.817 1.00 87.62 78 ALA A N 1
ATOM 595 C CA . ALA A 1 78 ? -1.882 15.293 -7.996 1.00 87.62 78 ALA A CA 1
ATOM 596 C C . ALA A 1 78 ? -0.921 14.330 -8.722 1.00 87.62 78 ALA A C 1
ATOM 598 O O . ALA A 1 78 ? -1.319 13.235 -9.118 1.00 87.62 78 ALA A O 1
ATOM 599 N N . SER A 1 79 ? 0.362 14.689 -8.835 1.00 88.81 79 SER A N 1
ATOM 600 C CA . SER A 1 79 ? 1.387 13.831 -9.444 1.00 88.81 79 SER A CA 1
ATOM 601 C C . SER A 1 79 ? 1.605 12.528 -8.668 1.00 88.81 79 SER A C 1
ATOM 603 O O . SER A 1 79 ? 1.727 11.472 -9.282 1.00 88.81 79 SER A O 1
ATOM 605 N N . ALA A 1 80 ? 1.609 12.574 -7.331 1.00 89.50 80 ALA A N 1
ATOM 606 C CA . ALA A 1 80 ? 1.772 11.384 -6.493 1.00 89.50 80 ALA A CA 1
ATOM 607 C C . ALA A 1 80 ? 0.578 10.437 -6.647 1.00 89.50 80 ALA A C 1
ATOM 609 O O . ALA A 1 80 ? 0.756 9.255 -6.945 1.00 89.50 80 ALA A O 1
ATOM 610 N N . ARG A 1 81 ? -0.644 10.978 -6.568 1.00 92.81 81 ARG A N 1
ATOM 611 C CA . ARG A 1 81 ? -1.872 10.207 -6.806 1.00 92.81 81 ARG A CA 1
ATOM 612 C C . ARG A 1 81 ? -1.918 9.612 -8.212 1.00 92.81 81 ARG A C 1
ATOM 614 O O . ARG A 1 81 ? -2.304 8.458 -8.374 1.00 92.81 81 ARG A O 1
ATOM 621 N N . HIS A 1 82 ? -1.495 10.359 -9.230 1.00 92.31 82 HIS A N 1
ATOM 622 C CA . HIS A 1 82 ? -1.435 9.859 -10.602 1.00 92.31 82 HIS A CA 1
ATOM 623 C C . HIS A 1 82 ? -0.455 8.694 -10.768 1.00 92.31 82 HIS A C 1
ATOM 625 O O . HIS A 1 82 ? -0.803 7.696 -11.402 1.00 92.31 82 HIS A O 1
ATOM 631 N N . ILE A 1 83 ? 0.740 8.785 -10.177 1.00 92.06 83 ILE A N 1
ATOM 632 C CA . ILE A 1 83 ? 1.708 7.683 -10.185 1.00 92.06 83 ILE A CA 1
ATOM 633 C C . ILE A 1 83 ? 1.113 6.455 -9.495 1.00 92.06 83 ILE A C 1
ATOM 635 O O . ILE A 1 83 ? 1.159 5.370 -10.065 1.00 92.06 83 ILE A O 1
ATOM 639 N N . ALA A 1 84 ? 0.473 6.625 -8.335 1.00 93.38 84 ALA A N 1
ATOM 640 C CA . ALA A 1 84 ? -0.163 5.522 -7.617 1.00 93.38 84 ALA A CA 1
ATOM 641 C C . ALA A 1 84 ? -1.236 4.818 -8.460 1.00 93.38 84 ALA A C 1
ATOM 643 O O . ALA A 1 84 ? -1.240 3.596 -8.573 1.00 93.38 84 ALA A O 1
ATOM 644 N N . LEU A 1 85 ? -2.122 5.589 -9.098 1.00 93.94 85 LEU A N 1
ATOM 645 C CA . LEU A 1 85 ? -3.174 5.052 -9.966 1.00 93.94 85 LEU A CA 1
ATOM 646 C C . LEU A 1 85 ? -2.603 4.353 -11.204 1.00 93.94 85 LEU A C 1
ATOM 648 O O . LEU A 1 85 ? -3.143 3.339 -11.643 1.00 93.94 85 LEU A O 1
ATOM 652 N N . THR A 1 86 ? -1.512 4.879 -11.759 1.00 93.44 86 THR A N 1
ATOM 653 C CA . THR A 1 86 ? -0.814 4.264 -12.895 1.00 93.44 86 THR A CA 1
ATOM 654 C C . THR A 1 86 ? -0.161 2.955 -12.480 1.00 93.44 86 THR A C 1
ATOM 656 O O . THR A 1 86 ? -0.312 1.955 -13.176 1.00 93.44 86 THR A O 1
ATOM 659 N N . LEU A 1 87 ? 0.492 2.926 -11.320 1.00 93.44 87 LEU A N 1
ATOM 660 C CA . LEU A 1 87 ? 1.100 1.721 -10.775 1.00 93.44 87 LEU A CA 1
ATOM 661 C C . LEU A 1 87 ? 0.041 0.647 -10.492 1.00 93.44 87 LEU A C 1
ATOM 663 O O . LEU A 1 87 ? 0.196 -0.483 -10.943 1.00 93.44 87 LEU A O 1
ATOM 667 N N . VAL A 1 88 ? -1.083 1.010 -9.863 1.00 93.31 88 VAL A N 1
ATOM 668 C CA . VAL A 1 88 ? -2.237 0.110 -9.684 1.00 93.31 88 VAL A CA 1
ATOM 669 C C . VAL A 1 88 ? -2.716 -0.432 -11.027 1.00 93.31 88 VAL A C 1
ATOM 671 O O . VAL A 1 88 ? -2.873 -1.640 -11.175 1.00 93.31 88 VAL A O 1
ATOM 674 N N . HIS A 1 89 ? -2.915 0.437 -12.022 1.00 91.88 89 HIS A N 1
ATOM 675 C CA . HIS A 1 89 ? -3.355 0.011 -13.347 1.00 91.88 89 HIS A CA 1
ATOM 676 C C . HIS A 1 89 ? -2.403 -1.017 -13.968 1.00 91.88 89 HIS A C 1
ATOM 678 O O . HIS A 1 89 ? -2.868 -2.057 -14.430 1.00 91.88 89 HIS A O 1
ATOM 684 N N . VAL A 1 90 ? -1.096 -0.737 -13.961 1.00 91.56 90 VAL A N 1
ATOM 685 C CA . VAL A 1 90 ? -0.071 -1.609 -14.546 1.00 91.56 90 VAL A CA 1
ATOM 686 C C . VAL A 1 90 ? -0.023 -2.956 -13.831 1.00 91.56 90 VAL A C 1
ATOM 688 O O . VAL A 1 90 ? -0.054 -3.990 -14.492 1.00 91.56 90 VAL A O 1
ATOM 691 N N . LEU A 1 91 ? -0.006 -2.962 -12.496 1.00 91.38 91 LEU A N 1
ATOM 692 C CA . LEU A 1 91 ? 0.038 -4.201 -11.717 1.00 91.38 91 LEU A CA 1
ATOM 693 C C . LEU A 1 91 ? -1.211 -5.059 -11.948 1.00 91.38 91 LEU A C 1
ATOM 695 O O . LEU A 1 91 ? -1.091 -6.265 -12.136 1.00 91.38 91 LEU A O 1
ATOM 699 N N . MET A 1 92 ? -2.396 -4.444 -12.016 1.00 89.12 92 MET A N 1
ATOM 700 C CA . MET A 1 92 ? -3.647 -5.153 -12.311 1.00 89.12 92 MET A CA 1
ATOM 701 C C . MET A 1 92 ? -3.698 -5.746 -13.721 1.00 89.12 92 MET A C 1
ATOM 703 O O . MET A 1 92 ? -4.352 -6.762 -13.929 1.00 89.12 92 MET A O 1
ATOM 707 N N . VAL A 1 93 ? -3.007 -5.139 -14.690 1.00 88.50 93 VAL A N 1
ATOM 708 C CA . VAL A 1 93 ? -2.868 -5.706 -16.041 1.00 88.50 93 VAL A CA 1
ATOM 709 C C . VAL A 1 93 ? -1.857 -6.859 -16.067 1.00 88.50 93 VAL A C 1
ATOM 711 O O . VAL A 1 93 ? -2.024 -7.785 -16.854 1.00 88.50 93 VAL A O 1
ATOM 714 N N . LYS A 1 94 ? -0.803 -6.802 -15.243 1.00 88.31 94 LYS A N 1
ATOM 715 C CA . LYS A 1 94 ? 0.343 -7.726 -15.309 1.00 88.31 94 LYS A CA 1
ATOM 716 C C . LYS A 1 94 ? 0.218 -8.975 -14.433 1.00 88.31 94 LYS A C 1
ATOM 718 O O . LYS A 1 94 ? 0.756 -10.008 -14.812 1.00 88.31 94 LYS A O 1
ATOM 723 N N . LEU A 1 95 ? -0.424 -8.868 -13.270 1.00 83.62 95 LEU A N 1
ATOM 724 C CA . LEU A 1 95 ? -0.381 -9.883 -12.202 1.00 83.62 95 LEU A CA 1
ATOM 725 C C . LEU A 1 95 ? -1.724 -10.587 -11.967 1.00 83.62 95 LEU A C 1
ATOM 727 O O . LEU A 1 95 ? -1.903 -11.288 -10.973 1.00 83.62 95 LEU A O 1
ATOM 731 N N . ASP A 1 96 ? -2.672 -10.417 -12.884 1.00 71.62 96 ASP A N 1
ATOM 732 C CA . ASP A 1 96 ? -4.018 -10.988 -12.823 1.00 71.62 96 ASP A CA 1
ATOM 733 C C . ASP A 1 96 ? -4.773 -10.632 -11.518 1.00 71.62 96 ASP A C 1
ATOM 735 O O . ASP A 1 96 ? -4.564 -9.589 -10.904 1.00 71.62 96 ASP A O 1
ATOM 739 N N . GLY A 1 97 ? -5.712 -11.482 -11.086 1.00 65.19 97 GLY A N 1
ATOM 740 C CA . GLY A 1 97 ? -6.587 -11.236 -9.934 1.00 65.19 97 GLY A CA 1
ATOM 741 C C . GLY A 1 97 ? -5.934 -11.341 -8.546 1.00 65.19 97 GLY A C 1
ATOM 742 O O . GLY A 1 97 ? -6.594 -10.996 -7.564 1.00 65.19 97 GLY A O 1
ATOM 743 N N . SER A 1 98 ? -4.677 -11.789 -8.427 1.00 74.06 98 SER A N 1
ATOM 744 C CA . SER A 1 98 ? -3.995 -11.951 -7.126 1.00 74.06 98 SER A CA 1
ATOM 745 C C . SER A 1 98 ? -3.733 -10.599 -6.453 1.00 74.06 98 SER A C 1
ATOM 747 O O . SER A 1 98 ? -3.994 -10.423 -5.261 1.00 74.06 98 SER A O 1
ATOM 749 N N . ILE A 1 99 ? -3.329 -9.597 -7.241 1.00 83.12 99 ILE A N 1
ATOM 750 C CA . ILE A 1 99 ? -3.087 -8.237 -6.756 1.00 83.12 99 ILE A CA 1
ATOM 751 C C . ILE A 1 99 ? -4.384 -7.562 -6.295 1.00 83.12 99 ILE A C 1
ATOM 753 O O . ILE A 1 99 ? -4.363 -6.783 -5.350 1.00 83.12 99 ILE A O 1
ATOM 757 N N . LEU A 1 100 ? -5.539 -7.874 -6.897 1.00 82.94 100 LEU A N 1
ATOM 758 C CA . LEU A 1 100 ? -6.813 -7.251 -6.519 1.00 82.94 100 LEU A CA 1
ATOM 759 C C . LEU A 1 100 ? -7.209 -7.588 -5.078 1.00 82.94 100 LEU A C 1
ATOM 761 O O . LEU A 1 100 ? -7.673 -6.709 -4.348 1.00 82.94 100 LEU A O 1
ATOM 765 N N . GLN A 1 101 ? -7.018 -8.841 -4.658 1.00 78.25 101 GLN A N 1
ATOM 766 C CA . GLN A 1 101 ? -7.301 -9.256 -3.282 1.00 78.25 101 GLN A CA 1
ATOM 767 C C . GLN A 1 101 ? -6.422 -8.486 -2.299 1.00 78.25 101 GLN A C 1
ATOM 769 O O . GLN A 1 101 ? -6.921 -7.953 -1.310 1.00 78.25 101 GLN A O 1
ATOM 774 N N . LEU A 1 102 ? -5.139 -8.337 -2.626 1.00 80.81 102 LEU A N 1
ATOM 775 C CA . LEU A 1 102 ? -4.189 -7.589 -1.816 1.00 80.81 102 LEU A CA 1
ATOM 776 C C . LEU A 1 102 ? -4.513 -6.088 -1.755 1.00 80.81 102 LEU A C 1
ATOM 778 O O . LEU A 1 102 ? -4.564 -5.509 -0.675 1.00 80.81 102 LEU A O 1
ATOM 782 N N . LEU A 1 103 ? -4.806 -5.454 -2.894 1.00 83.81 103 LEU A N 1
ATOM 783 C CA . LEU A 1 103 ? -5.212 -4.044 -2.950 1.00 83.81 103 LEU A CA 1
ATOM 784 C C . LEU A 1 103 ? -6.526 -3.797 -2.200 1.00 83.81 103 LEU A C 1
ATOM 786 O O . LEU A 1 103 ? -6.742 -2.712 -1.658 1.00 83.81 103 LEU A O 1
ATOM 790 N N . THR A 1 104 ? -7.420 -4.787 -2.181 1.00 80.25 104 THR A N 1
ATOM 791 C CA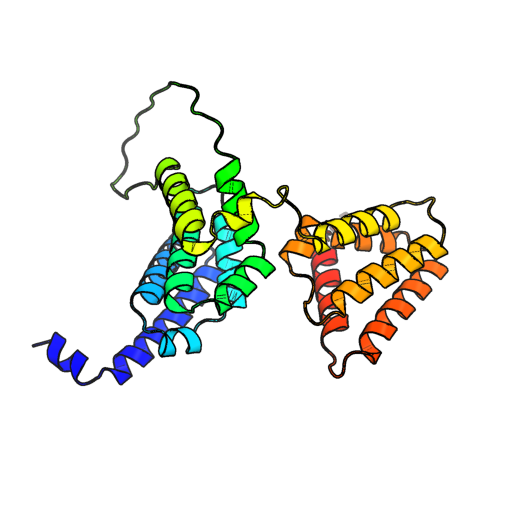 . THR A 1 104 ? -8.655 -4.735 -1.392 1.00 80.25 104 THR A CA 1
ATOM 792 C C . THR A 1 104 ? -8.337 -4.832 0.094 1.00 80.25 104 THR A C 1
ATOM 794 O O . THR A 1 104 ? -8.818 -3.997 0.859 1.00 80.25 104 THR A O 1
ATOM 797 N N . ARG A 1 105 ? -7.483 -5.790 0.482 1.00 75.88 105 ARG A N 1
ATOM 798 C CA . ARG A 1 105 ? -6.991 -5.966 1.852 1.00 75.88 105 ARG A CA 1
ATOM 799 C C . ARG A 1 105 ? -6.379 -4.663 2.359 1.00 75.88 105 ARG A C 1
ATOM 801 O O . ARG A 1 105 ? -6.856 -4.123 3.346 1.00 75.88 105 ARG A O 1
ATOM 808 N N . GLU A 1 106 ? -5.435 -4.068 1.639 1.00 78.94 106 GLU A N 1
ATOM 809 C CA . GLU A 1 106 ? -4.780 -2.810 2.038 1.00 78.94 106 GLU A CA 1
ATOM 810 C C . GLU A 1 106 ? -5.649 -1.549 1.846 1.00 78.94 106 GLU A C 1
ATOM 812 O O . GLU A 1 106 ? -5.175 -0.424 2.006 1.00 78.94 106 GLU A O 1
ATOM 817 N N . GLY A 1 107 ? -6.934 -1.700 1.501 1.00 75.56 107 GLY A N 1
ATOM 818 C CA . GLY A 1 107 ? -7.894 -0.597 1.403 1.00 75.56 107 GLY A CA 1
ATOM 819 C C . GLY A 1 107 ? -7.695 0.342 0.217 1.00 75.56 107 GLY A C 1
ATOM 820 O O . GLY A 1 107 ? -8.450 1.301 0.064 1.00 75.56 107 GLY A O 1
ATOM 821 N N . ILE A 1 108 ? -6.734 0.059 -0.661 1.00 87.75 108 ILE A N 1
ATOM 822 C CA . ILE A 1 108 ? -6.428 0.854 -1.855 1.00 87.75 108 ILE A CA 1
ATOM 823 C C . ILE A 1 108 ? -7.649 0.938 -2.773 1.00 87.75 108 ILE A C 1
ATOM 825 O O . ILE A 1 108 ? -7.994 2.019 -3.253 1.00 87.75 108 ILE A O 1
ATOM 829 N N . VAL A 1 109 ? -8.363 -0.177 -2.954 1.00 86.56 109 VAL A N 1
ATOM 830 C CA . VAL A 1 109 ? -9.615 -0.216 -3.729 1.00 86.56 109 VAL A CA 1
ATOM 831 C C . VAL A 1 109 ? -10.658 0.741 -3.144 1.00 86.56 109 VAL A C 1
ATOM 833 O O . VAL A 1 109 ? -11.284 1.500 -3.885 1.00 86.56 109 VAL A O 1
ATOM 836 N N . CYS A 1 110 ? -10.814 0.752 -1.818 1.00 81.06 110 CYS A N 1
ATOM 837 C CA . CYS A 1 110 ? -11.750 1.640 -1.130 1.00 81.06 110 CYS A CA 1
ATOM 838 C C . CYS A 1 110 ? -11.349 3.112 -1.306 1.00 81.06 110 CYS A C 1
ATOM 840 O O . CYS A 1 110 ? -12.187 3.942 -1.662 1.00 81.06 110 CYS A O 1
ATOM 842 N N . THR A 1 111 ? -10.063 3.428 -1.139 1.00 85.44 111 THR A N 1
ATOM 843 C CA . THR A 1 111 ? -9.520 4.778 -1.338 1.00 85.44 111 THR A CA 1
ATOM 844 C C . THR A 1 111 ? -9.795 5.288 -2.752 1.00 85.44 111 THR A C 1
ATOM 846 O O . THR A 1 111 ? -10.382 6.358 -2.912 1.00 85.44 111 THR A O 1
ATOM 849 N N . ILE A 1 112 ? -9.481 4.498 -3.783 1.00 88.88 112 ILE A N 1
ATOM 850 C CA . ILE A 1 112 ? -9.720 4.864 -5.189 1.00 88.88 112 ILE A CA 1
ATOM 851 C C . ILE A 1 112 ? -11.222 5.061 -5.460 1.00 88.88 112 ILE A C 1
ATOM 853 O O . ILE A 1 112 ? -11.626 6.031 -6.106 1.00 88.88 112 ILE A O 1
ATOM 857 N N . GLN A 1 113 ? -12.080 4.185 -4.931 1.00 85.06 113 GLN A N 1
ATOM 858 C CA . GLN A 1 113 ? -13.530 4.329 -5.071 1.00 85.06 113 GLN A CA 1
ATOM 859 C C . GLN A 1 113 ? -14.063 5.586 -4.370 1.00 85.06 113 GLN A C 1
ATOM 861 O O . GLN A 1 113 ? -14.941 6.258 -4.912 1.00 85.06 113 GLN A O 1
ATOM 866 N N . ASN A 1 114 ? -13.542 5.945 -3.199 1.00 82.12 114 ASN A N 1
ATOM 867 C CA . ASN A 1 114 ? -13.942 7.163 -2.494 1.00 82.12 114 ASN A CA 1
ATOM 868 C C . ASN A 1 114 ? -13.501 8.428 -3.241 1.00 82.12 114 ASN A C 1
ATOM 870 O O . ASN A 1 114 ? -14.290 9.367 -3.344 1.00 82.12 114 ASN A O 1
ATOM 874 N N . MET A 1 115 ? -12.314 8.417 -3.858 1.00 83.94 115 MET A N 1
ATOM 875 C CA . MET A 1 115 ? -11.854 9.499 -4.740 1.00 83.94 115 MET A CA 1
ATOM 876 C C . MET A 1 115 ? -12.777 9.698 -5.950 1.00 83.94 115 MET A C 1
ATOM 878 O O . MET A 1 115 ? -12.951 10.819 -6.419 1.00 83.94 115 MET A O 1
ATOM 882 N N . SER A 1 116 ? -13.415 8.633 -6.448 1.00 81.06 116 SER A N 1
ATOM 883 C CA . SER A 1 116 ? -14.404 8.760 -7.529 1.00 81.06 116 SER A CA 1
ATOM 884 C C . SER A 1 116 ? -15.700 9.447 -7.067 1.00 81.06 116 SER A C 1
ATOM 886 O O . SER A 1 116 ? -16.313 10.195 -7.830 1.00 81.06 116 SER A O 1
ATOM 888 N N . LYS A 1 117 ? -16.094 9.234 -5.802 1.00 74.31 117 LYS A N 1
ATOM 889 C CA . LYS A 1 117 ? -17.344 9.733 -5.203 1.00 74.31 117 LYS A CA 1
ATOM 890 C C . LYS A 1 117 ? -17.236 11.166 -4.683 1.00 74.31 117 LYS A C 1
ATOM 892 O O . LYS A 1 117 ? -18.240 11.870 -4.681 1.00 74.31 117 LYS A O 1
ATOM 897 N N . SER A 1 118 ? -16.051 11.608 -4.256 1.00 60.56 118 SER A N 1
ATOM 898 C CA . SER A 1 118 ? -15.836 12.979 -3.764 1.00 60.56 118 SER A CA 1
ATOM 899 C C . SER A 1 118 ? -15.889 14.045 -4.867 1.00 60.56 118 SER A C 1
ATOM 901 O O . SER A 1 118 ? -15.900 15.238 -4.562 1.00 60.56 118 SER A O 1
ATOM 903 N N . SER A 1 119 ? -15.992 13.643 -6.140 1.00 52.31 119 SER A N 1
ATOM 904 C CA . SER A 1 119 ? -16.207 14.556 -7.266 1.00 52.31 119 SER A CA 1
ATOM 905 C C . SER A 1 119 ? -17.653 15.094 -7.299 1.00 52.31 119 SER A C 1
ATOM 907 O O . SER A 1 119 ? -18.508 14.642 -8.059 1.00 52.31 119 SER A O 1
ATOM 909 N N . SER A 1 120 ? -17.962 16.071 -6.439 1.00 36.78 120 SER A N 1
ATOM 910 C CA . SER A 1 120 ? -19.197 16.869 -6.555 1.00 36.78 120 SER A CA 1
ATOM 911 C C . SER A 1 120 ? -19.164 17.745 -7.832 1.00 36.78 120 SER A C 1
ATOM 913 O O . SER A 1 120 ? -18.073 18.057 -8.317 1.00 36.78 120 SER A O 1
ATOM 915 N N . PRO A 1 121 ? -20.317 18.136 -8.417 1.00 37.06 121 PRO A N 1
ATOM 916 C CA . PRO A 1 121 ? -20.370 18.772 -9.737 1.00 37.06 121 PRO A CA 1
ATOM 917 C C . PRO A 1 121 ? -19.669 20.145 -9.764 1.00 37.06 121 PRO A C 1
ATOM 919 O O . PRO A 1 121 ? -19.620 20.838 -8.747 1.00 37.06 121 PRO A O 1
ATOM 922 N N . PRO A 1 122 ? -19.141 20.578 -10.927 1.00 41.88 122 PRO A N 1
ATOM 923 C CA . PRO A 1 122 ? -18.219 21.704 -10.996 1.00 41.88 122 P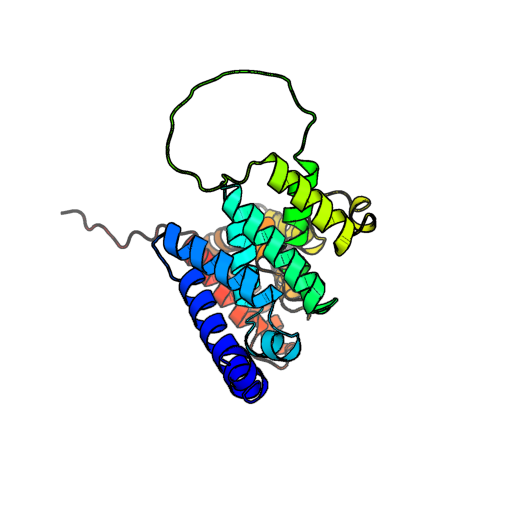RO A CA 1
ATOM 924 C C . PRO A 1 122 ? -18.947 23.032 -10.761 1.00 41.88 122 PRO A C 1
ATOM 926 O O . PRO A 1 122 ? -19.707 23.500 -11.612 1.00 41.88 122 PRO A O 1
ATOM 929 N N . ALA A 1 123 ? -18.663 23.686 -9.636 1.00 34.00 123 ALA A N 1
ATOM 930 C CA . ALA A 1 123 ? -18.937 25.108 -9.484 1.00 34.00 123 ALA A CA 1
ATOM 931 C C . ALA A 1 123 ? -17.957 25.905 -10.368 1.00 34.00 123 ALA A C 1
ATOM 933 O O . ALA A 1 123 ? -16.739 25.730 -10.313 1.00 34.00 123 ALA A O 1
ATOM 934 N N . LYS A 1 124 ? -18.509 26.747 -11.247 1.00 40.53 124 LYS A N 1
ATOM 935 C CA . LYS A 1 124 ? -17.781 27.607 -12.191 1.00 40.53 124 LYS A CA 1
ATOM 936 C C . LYS A 1 124 ? -16.982 28.709 -11.479 1.00 40.53 124 LYS A C 1
ATOM 938 O O . LYS A 1 124 ? -17.574 29.400 -10.664 1.00 40.53 124 LYS A O 1
ATOM 943 N N . ALA A 1 125 ? -15.756 28.937 -11.986 1.00 36.34 125 ALA A N 1
ATOM 944 C CA . ALA A 1 125 ? -14.991 30.202 -12.093 1.00 36.34 125 ALA A CA 1
ATOM 945 C C . ALA A 1 125 ? -14.684 30.953 -10.770 1.00 36.34 125 ALA A C 1
ATOM 947 O O . ALA A 1 125 ? -15.507 31.018 -9.879 1.00 36.34 125 ALA A O 1
ATOM 948 N N . SER A 1 126 ? -13.546 31.599 -10.516 1.00 34.41 126 SER A N 1
ATOM 949 C CA . SER A 1 126 ? -12.453 32.158 -11.320 1.00 34.41 126 SER A CA 1
ATOM 950 C C . SER A 1 126 ? -11.403 32.702 -10.339 1.00 34.41 126 SER A C 1
ATOM 952 O O . SER A 1 126 ? -11.800 33.357 -9.380 1.00 34.41 126 SER A O 1
ATOM 954 N N . SER A 1 127 ? -10.107 32.574 -10.628 1.00 33.44 127 SER A N 1
ATOM 955 C CA . SER A 1 127 ? -9.173 33.714 -10.589 1.00 33.44 127 SER A CA 1
ATOM 956 C C . SER A 1 127 ? -7.780 33.307 -11.074 1.00 33.44 127 SER A C 1
ATOM 958 O O . SER A 1 127 ? -7.215 32.279 -10.719 1.00 33.44 127 SER A O 1
ATOM 960 N N . SER A 1 128 ? -7.266 34.141 -11.965 1.00 43.03 128 SER A N 1
ATOM 961 C CA . SER A 1 128 ? -5.931 34.131 -12.541 1.00 43.03 128 SER A CA 1
ATOM 962 C C . SER A 1 128 ? -4.863 34.540 -11.527 1.00 43.03 128 SER A C 1
ATOM 964 O O . SER A 1 128 ? -4.999 35.587 -10.897 1.00 43.03 128 SER A O 1
ATOM 966 N N . SER A 1 129 ? -3.726 33.847 -11.512 1.00 33.34 129 SER A N 1
ATOM 967 C CA . SER A 1 129 ? -2.434 34.525 -11.369 1.00 33.34 129 SER A CA 1
ATOM 968 C C . SER A 1 129 ? -1.342 33.729 -12.080 1.00 33.34 129 SER A C 1
ATOM 970 O O . SER A 1 129 ? -1.174 32.532 -11.873 1.00 33.34 129 SER A O 1
ATOM 972 N N . SER A 1 130 ? -0.651 34.408 -12.991 1.00 44.88 130 SER A N 1
ATOM 973 C CA . SER A 1 130 ? 0.487 33.899 -13.745 1.00 44.88 130 SER A CA 1
ATOM 974 C C . SER A 1 130 ? 1.759 33.981 -12.908 1.00 44.88 130 SER A C 1
ATOM 976 O O . SER A 1 130 ? 2.082 35.080 -12.452 1.00 44.88 130 SER A O 1
ATOM 978 N N . ARG A 1 131 ? 2.542 32.899 -12.829 1.00 35.28 131 ARG A N 1
ATOM 979 C CA . ARG A 1 131 ? 4.013 32.958 -12.766 1.00 35.28 131 ARG A CA 1
ATOM 980 C C . ARG A 1 131 ? 4.607 31.785 -13.548 1.00 35.28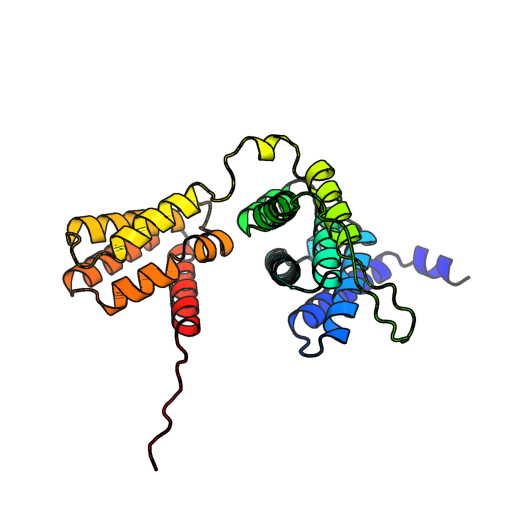 131 ARG A C 1
ATOM 982 O O . ARG A 1 131 ? 4.088 30.680 -13.525 1.00 35.28 131 ARG A O 1
ATOM 989 N N . HIS A 1 132 ? 5.643 32.104 -14.309 1.00 39.00 132 HIS A N 1
ATOM 990 C CA . HIS A 1 132 ? 6.314 31.281 -15.306 1.00 39.00 132 HIS A CA 1
ATOM 991 C C . HIS A 1 132 ? 7.509 30.562 -14.667 1.00 39.00 132 HIS A C 1
ATOM 993 O O . HIS A 1 132 ? 8.406 31.259 -14.202 1.00 39.00 132 HIS A O 1
ATOM 999 N N . SER A 1 133 ? 7.534 29.223 -14.697 1.00 32.25 133 SER A N 1
ATOM 1000 C CA . SER A 1 133 ? 8.731 28.397 -14.464 1.00 32.25 133 SER A CA 1
ATOM 1001 C C . SER A 1 133 ? 8.597 27.046 -15.184 1.00 32.25 133 SER A C 1
ATOM 1003 O O . SER A 1 133 ? 7.694 26.278 -14.886 1.00 32.25 133 SER A O 1
ATOM 1005 N N . THR A 1 134 ? 9.493 26.807 -16.146 1.00 36.09 134 THR A N 1
ATOM 1006 C CA . THR A 1 134 ? 10.006 25.513 -16.656 1.00 36.09 134 THR A CA 1
ATOM 1007 C C . THR A 1 134 ? 9.053 24.313 -16.790 1.00 36.09 134 THR A C 1
ATOM 1009 O O . THR A 1 134 ? 8.621 23.701 -15.821 1.00 36.09 134 THR A O 1
ATOM 1012 N N . SER A 1 135 ? 8.849 23.906 -18.044 1.00 43.19 135 SER A N 1
ATOM 1013 C CA . SER A 1 135 ? 8.089 22.751 -18.525 1.00 43.19 135 SER A CA 1
ATOM 1014 C C . SER A 1 135 ? 8.466 21.407 -17.877 1.00 43.19 135 SER A C 1
ATOM 1016 O O . SER A 1 135 ? 9.308 20.672 -18.390 1.00 43.19 135 SER A O 1
ATOM 1018 N N . SER A 1 136 ? 7.762 21.042 -16.813 1.00 45.09 136 SER A N 1
ATOM 1019 C CA . SER A 1 136 ? 7.343 19.665 -16.558 1.00 45.09 136 SER A CA 1
ATOM 1020 C C . SER A 1 136 ? 5.822 19.705 -16.521 1.00 45.09 136 SER A C 1
ATOM 1022 O O . SER A 1 136 ? 5.250 20.595 -15.898 1.00 45.09 136 SER A O 1
ATOM 1024 N N . SER A 1 137 ? 5.158 18.851 -17.295 1.00 50.81 137 SER A N 1
ATOM 1025 C CA . SER A 1 137 ? 3.705 18.898 -17.467 1.00 50.81 137 SER A CA 1
ATOM 1026 C C . SER A 1 137 ? 3.031 18.622 -16.120 1.00 50.81 137 SER A C 1
ATOM 1028 O O . SER A 1 137 ? 2.879 17.463 -15.742 1.00 50.81 137 SER A O 1
ATOM 1030 N N . GLU A 1 138 ? 2.667 19.668 -15.373 1.00 70.44 138 GLU A N 1
ATOM 1031 C CA . GLU A 1 138 ? 2.000 19.523 -14.081 1.00 70.44 138 GLU A CA 1
ATOM 1032 C C . GLU A 1 138 ? 0.722 18.704 -14.276 1.00 70.44 138 GLU A C 1
ATOM 1034 O O . GLU A 1 138 ? -0.172 19.048 -15.061 1.00 70.44 138 GLU A O 1
ATOM 1039 N N . VAL A 1 139 ? 0.657 17.557 -13.602 1.00 80.06 139 VAL A N 1
ATOM 1040 C CA . VAL A 1 139 ? -0.502 16.678 -13.672 1.00 80.06 139 VAL A CA 1
ATOM 1041 C C . VAL A 1 139 ? -1.664 17.392 -12.993 1.00 80.06 139 VAL A C 1
ATOM 1043 O O . VAL A 1 139 ? -1.695 17.530 -11.776 1.00 80.06 139 VAL A O 1
ATOM 1046 N N . SER A 1 140 ? -2.621 17.877 -13.785 1.00 88.00 140 SER A N 1
ATOM 1047 C CA . SER A 1 140 ? -3.818 18.523 -13.237 1.00 88.00 140 SER A CA 1
ATOM 1048 C C . SER A 1 140 ? -4.714 17.530 -12.485 1.00 88.00 140 SER A C 1
ATOM 1050 O O . SER A 1 140 ? -4.823 16.369 -12.884 1.00 88.00 140 SER A O 1
ATOM 1052 N N . GLU A 1 141 ? -5.451 18.002 -11.475 1.00 87.81 141 GLU A N 1
ATOM 1053 C CA . GLU A 1 141 ? -6.475 17.206 -10.769 1.00 87.81 141 GLU A CA 1
ATOM 1054 C C . GLU A 1 141 ? -7.470 16.533 -11.720 1.00 87.81 141 GLU A C 1
ATOM 1056 O O . GLU A 1 141 ? -7.855 15.385 -11.521 1.00 87.81 141 GLU A O 1
ATOM 1061 N N . ARG A 1 142 ? -7.821 17.193 -12.830 1.00 85.62 142 ARG A N 1
ATOM 1062 C CA . ARG A 1 142 ? -8.732 16.627 -13.839 1.00 85.62 142 ARG A CA 1
ATOM 1063 C C . ARG A 1 142 ? -8.177 15.358 -14.488 1.00 85.62 142 ARG A C 1
ATOM 1065 O O . ARG A 1 142 ? -8.940 14.458 -14.844 1.00 85.62 142 ARG A O 1
ATOM 1072 N N . HIS A 1 143 ? -6.856 15.274 -14.654 1.00 87.25 143 HIS A N 1
ATOM 1073 C CA . HIS A 1 143 ? -6.205 14.062 -15.154 1.00 87.25 143 HIS A CA 1
ATOM 1074 C C . HIS A 1 143 ? -6.233 12.949 -14.106 1.00 87.25 143 HIS A C 1
ATOM 1076 O O . HIS A 1 143 ? -6.483 11.799 -14.460 1.00 87.25 143 HIS A O 1
ATOM 1082 N N . VAL A 1 144 ? -6.052 13.285 -12.825 1.00 88.94 144 VAL A N 1
ATOM 1083 C CA . VAL A 1 144 ? -6.186 12.325 -11.720 1.00 88.94 144 VAL A CA 1
ATOM 1084 C C . VAL A 1 144 ? -7.609 11.777 -11.670 1.00 88.94 144 VAL A C 1
ATOM 1086 O O . VAL A 1 144 ? -7.786 10.566 -11.691 1.00 88.94 144 VAL A O 1
ATOM 1089 N N . GLU A 1 145 ? -8.629 12.635 -11.706 1.00 88.12 145 GLU A N 1
ATOM 1090 C CA . GLU A 1 145 ? -10.040 12.226 -11.735 1.00 88.12 145 GLU A CA 1
ATOM 1091 C C . GLU A 1 145 ? -10.365 11.315 -12.926 1.00 88.12 145 GLU A C 1
ATOM 1093 O O . GLU A 1 145 ? -11.071 10.314 -12.782 1.00 88.12 145 GLU A O 1
ATOM 1098 N N . SER A 1 146 ? -9.839 11.643 -14.110 1.00 88.25 146 SER A N 1
ATOM 1099 C CA . SER A 1 146 ? -10.013 10.820 -15.312 1.00 88.25 146 SER A CA 1
ATOM 1100 C C . SER A 1 146 ? -9.371 9.443 -15.137 1.00 88.25 146 SER A C 1
ATOM 1102 O O . SER A 1 146 ? -9.986 8.431 -15.472 1.00 88.25 146 SER A O 1
ATOM 1104 N N . MET A 1 147 ? -8.174 9.393 -14.545 1.00 90.44 147 MET A N 1
ATOM 1105 C CA . MET A 1 147 ? -7.477 8.143 -14.252 1.00 90.44 147 MET A CA 1
ATOM 1106 C C . MET A 1 147 ? -8.202 7.316 -13.182 1.00 90.44 147 MET A C 1
ATOM 1108 O O . MET A 1 147 ? -8.330 6.106 -13.337 1.00 90.44 147 MET A O 1
ATOM 1112 N N . VAL A 1 148 ? -8.748 7.949 -12.138 1.00 89.12 148 VAL A N 1
ATOM 1113 C CA . VAL A 1 148 ? -9.586 7.275 -11.131 1.00 89.12 148 VAL A CA 1
ATOM 1114 C C . VAL A 1 148 ? -10.780 6.607 -11.805 1.00 89.12 148 VAL A C 1
ATOM 1116 O O . VAL A 1 148 ? -11.010 5.417 -11.600 1.00 89.12 148 VAL A O 1
ATOM 1119 N N . LYS A 1 149 ? -11.523 7.342 -12.644 1.00 87.00 149 LYS A N 1
ATOM 1120 C CA . LYS A 1 149 ? -12.675 6.789 -13.376 1.00 87.00 149 LYS A CA 1
ATOM 1121 C C . LYS A 1 149 ? -12.266 5.611 -14.254 1.00 87.00 149 LYS A C 1
ATOM 1123 O O . LYS A 1 149 ? -12.941 4.585 -14.232 1.00 87.00 149 LYS A O 1
ATOM 1128 N N . TYR A 1 150 ? -11.151 5.740 -14.970 1.00 87.50 150 TYR A N 1
ATOM 1129 C CA . TYR A 1 150 ? -10.617 4.675 -15.812 1.00 87.50 150 TYR A CA 1
ATOM 1130 C C . TYR A 1 150 ? -10.260 3.417 -15.010 1.00 87.50 150 TYR A C 1
ATOM 1132 O O . TYR A 1 150 ? -10.712 2.329 -15.363 1.00 87.50 150 TYR A O 1
ATOM 1140 N N . VAL A 1 151 ? -9.512 3.551 -13.909 1.00 85.75 151 VAL A N 1
ATOM 1141 C CA . VAL A 1 151 ? -9.131 2.419 -13.047 1.00 85.75 151 VAL A CA 1
ATOM 1142 C C . VAL A 1 151 ? -10.367 1.753 -12.446 1.00 85.75 151 VAL A C 1
ATOM 1144 O O . VAL A 1 151 ? -10.491 0.532 -12.500 1.00 85.75 151 VAL A O 1
ATOM 1147 N N . VAL A 1 152 ? -11.324 2.537 -11.938 1.00 86.50 152 VAL A N 1
ATOM 1148 C CA . VAL A 1 152 ? -12.572 1.999 -11.378 1.00 86.50 152 VAL A CA 1
ATOM 1149 C C . VAL A 1 152 ? -13.358 1.223 -12.432 1.00 86.50 152 VAL A C 1
ATOM 1151 O O . VAL A 1 152 ? -13.765 0.091 -12.181 1.00 86.50 152 VAL A O 1
ATOM 1154 N N . GLN A 1 153 ? -13.553 1.798 -13.618 1.00 84.25 153 GLN A N 1
ATOM 1155 C CA . GLN A 1 153 ? -14.342 1.176 -14.679 1.00 84.25 153 GLN A CA 1
ATOM 1156 C C . GLN A 1 153 ? -13.679 -0.084 -15.247 1.00 84.25 153 GLN A C 1
ATOM 1158 O O . GLN A 1 153 ? -14.371 -1.065 -15.507 1.00 84.25 153 GLN A O 1
ATOM 1163 N N . THR A 1 154 ? -12.361 -0.048 -15.441 1.00 84.12 154 THR A N 1
ATOM 1164 C CA . THR A 1 154 ? -11.608 -1.119 -16.110 1.00 84.12 154 THR A CA 1
ATOM 1165 C C . THR A 1 154 ? -11.358 -2.296 -15.180 1.00 84.12 154 THR A C 1
ATOM 1167 O O . THR A 1 154 ? -11.488 -3.443 -15.595 1.00 84.12 154 THR A O 1
ATOM 1170 N N . HIS A 1 155 ? -11.024 -2.011 -13.920 1.00 83.12 155 HIS A N 1
ATOM 1171 C CA . HIS A 1 155 ? -10.461 -3.014 -13.020 1.00 83.12 155 HIS A CA 1
ATOM 1172 C C . HIS A 1 155 ? -11.340 -3.349 -11.819 1.00 83.12 155 HIS A C 1
ATOM 1174 O O . HIS A 1 155 ? -11.258 -4.456 -11.295 1.00 83.12 155 HIS A O 1
ATOM 1180 N N . LEU A 1 156 ? -12.172 -2.409 -11.362 1.00 81.44 156 LEU A N 1
ATOM 1181 C CA . LEU A 1 156 ? -12.937 -2.562 -10.116 1.00 81.44 156 LEU A CA 1
ATOM 1182 C C . LEU A 1 156 ? -14.438 -2.810 -10.360 1.00 81.44 156 LEU A C 1
ATOM 1184 O O . LEU A 1 156 ? -15.130 -3.301 -9.470 1.00 81.44 156 LEU A O 1
ATOM 1188 N N . GLY A 1 157 ? -14.927 -2.521 -11.573 1.00 64.25 157 GLY A N 1
ATOM 1189 C CA . GLY A 1 157 ? -16.282 -2.808 -12.044 1.00 64.25 157 GLY A CA 1
ATOM 1190 C C . GLY A 1 157 ? -17.402 -2.011 -11.353 1.00 64.25 157 GLY A C 1
ATOM 1191 O O . GLY A 1 157 ? -17.268 -1.481 -10.252 1.00 64.25 157 GLY A O 1
ATOM 1192 N N . ALA A 1 158 ? -18.576 -1.959 -11.992 1.00 48.38 158 ALA A N 1
ATOM 1193 C CA . ALA A 1 158 ? -19.779 -1.330 -11.426 1.00 48.38 158 ALA A CA 1
ATOM 1194 C C . ALA A 1 158 ? -20.405 -2.133 -10.264 1.00 48.38 158 ALA A C 1
ATOM 1196 O O . ALA A 1 158 ? -21.201 -1.595 -9.497 1.00 48.38 158 ALA A O 1
ATOM 1197 N N . ALA A 1 159 ? -20.035 -3.408 -10.093 1.00 42.97 159 ALA A N 1
ATOM 1198 C CA . ALA A 1 159 ? -20.545 -4.271 -9.024 1.00 42.97 159 ALA A CA 1
ATOM 1199 C C . ALA A 1 159 ? -20.088 -3.837 -7.613 1.00 42.97 159 ALA A C 1
ATOM 1201 O O . ALA A 1 159 ? -20.740 -4.176 -6.629 1.00 42.97 159 ALA A O 1
ATOM 1202 N N . GLY A 1 160 ? -19.040 -3.010 -7.505 1.00 39.62 160 GLY A N 1
ATOM 1203 C CA . GLY A 1 160 ? -18.656 -2.337 -6.257 1.00 39.62 160 GLY A CA 1
ATOM 1204 C C . GLY A 1 160 ? -19.499 -1.097 -5.917 1.00 39.62 160 GLY A C 1
ATOM 1205 O O . GLY A 1 160 ? -19.376 -0.552 -4.823 1.00 39.62 160 GLY A O 1
ATOM 1206 N N . ALA A 1 161 ? -20.370 -0.638 -6.825 1.00 38.72 161 ALA A N 1
ATOM 1207 C CA . ALA A 1 161 ? -21.195 0.557 -6.630 1.00 38.72 161 ALA A CA 1
ATOM 1208 C C . ALA A 1 161 ? -22.522 0.285 -5.890 1.00 38.72 161 ALA A C 1
ATOM 1210 O O . ALA A 1 161 ? -23.183 1.230 -5.465 1.00 38.72 161 ALA A O 1
ATOM 1211 N N . GLY A 1 162 ? -22.905 -0.987 -5.710 1.00 32.81 162 GLY A N 1
ATOM 1212 C CA . GLY A 1 162 ? -24.117 -1.392 -4.979 1.00 32.81 162 GLY A CA 1
ATOM 1213 C C . GLY A 1 162 ? -23.920 -1.614 -3.474 1.00 32.81 162 GLY A C 1
ATOM 1214 O O . GLY A 1 162 ? -24.896 -1.677 -2.726 1.00 32.81 162 GLY A O 1
ATOM 1215 N N . GLY A 1 163 ? -22.674 -1.706 -3.002 1.00 37.12 163 GLY A N 1
ATOM 1216 C CA . GLY A 1 163 ? -22.370 -1.739 -1.575 1.00 37.12 163 GLY A CA 1
ATOM 1217 C C . GLY A 1 163 ? -22.410 -0.323 -1.016 1.00 37.12 163 GLY A C 1
ATOM 1218 O O . GLY A 1 163 ? -21.599 0.515 -1.413 1.00 37.12 163 GLY A O 1
ATOM 1219 N N . LYS A 1 164 ? -23.352 -0.039 -0.105 1.00 38.25 164 LYS A N 1
ATOM 1220 C CA . LYS A 1 164 ? -23.358 1.189 0.710 1.00 38.25 164 LYS A CA 1
ATOM 1221 C C . LYS A 1 164 ? -21.922 1.530 1.113 1.00 38.25 164 LYS A C 1
ATOM 1223 O O . LYS A 1 164 ? -21.237 0.710 1.717 1.00 38.25 164 LYS A O 1
ATOM 1228 N N . GLY A 1 165 ? -21.469 2.712 0.708 1.00 39.22 165 GLY A N 1
ATOM 1229 C CA . GLY A 1 165 ? -20.072 3.097 0.815 1.00 39.22 165 GLY A CA 1
ATOM 1230 C C . GLY A 1 165 ? -19.500 2.951 2.224 1.00 39.22 165 GLY A C 1
ATOM 1231 O O . GLY A 1 165 ? -20.136 3.312 3.210 1.00 39.22 165 GLY A O 1
ATOM 1232 N N . GLY A 1 166 ? -18.249 2.498 2.271 1.00 50.41 166 GLY A N 1
ATOM 1233 C CA . GLY A 1 166 ? -17.240 3.138 3.112 1.00 50.41 166 GLY A CA 1
ATOM 1234 C C . GLY A 1 166 ? -16.512 2.252 4.112 1.00 50.41 166 GLY A C 1
ATOM 1235 O O . GLY A 1 166 ? -15.454 2.652 4.578 1.00 50.41 166 GLY A O 1
ATOM 1236 N N . VAL A 1 167 ? -17.033 1.079 4.466 1.00 56.88 167 VAL A N 1
ATOM 1237 C CA . VAL A 1 167 ? -16.542 0.339 5.638 1.00 56.88 167 VAL A CA 1
ATOM 1238 C C . VAL A 1 167 ? -16.717 -1.161 5.391 1.00 56.88 167 VAL A C 1
ATOM 1240 O O . VAL A 1 167 ? -17.857 -1.608 5.219 1.00 56.88 167 VAL A O 1
ATOM 1243 N N . THR A 1 168 ? -15.619 -1.934 5.348 1.00 70.50 168 THR A N 1
ATOM 1244 C CA . THR A 1 168 ? -15.699 -3.408 5.280 1.00 70.50 168 THR A CA 1
ATOM 1245 C C . THR A 1 168 ? -16.484 -3.927 6.488 1.00 70.50 168 THR A C 1
ATOM 1247 O O . THR A 1 168 ? -16.578 -3.254 7.517 1.00 70.50 168 THR A O 1
ATOM 1250 N N . GLU A 1 169 ? -17.087 -5.114 6.386 1.00 76.81 169 GLU A N 1
ATOM 1251 C CA . GLU A 1 169 ? -17.770 -5.733 7.535 1.00 76.81 169 GLU A CA 1
ATOM 1252 C C . GLU A 1 169 ? -16.853 -5.783 8.764 1.00 76.81 169 GLU A C 1
ATOM 1254 O O . GLU A 1 169 ? -17.267 -5.449 9.872 1.00 76.81 169 GLU A O 1
ATOM 1259 N N . VAL A 1 170 ? -15.580 -6.100 8.528 1.00 79.31 170 VAL A N 1
ATOM 1260 C CA . VAL A 1 170 ? -14.515 -6.126 9.527 1.00 79.31 170 VAL A CA 1
ATOM 1261 C C . VAL A 1 170 ? -14.330 -4.749 10.166 1.00 79.31 170 VAL A C 1
ATOM 1263 O O . VAL A 1 170 ? -14.411 -4.650 11.384 1.00 79.31 170 VAL A O 1
ATOM 1266 N N . VAL A 1 171 ? -14.186 -3.662 9.395 1.00 77.94 171 VAL A N 1
ATOM 1267 C CA . VAL A 1 171 ? -14.043 -2.311 9.980 1.00 77.94 171 VAL A CA 1
ATOM 1268 C C . VAL A 1 171 ? -15.255 -1.927 10.821 1.00 77.94 171 VAL A C 1
ATOM 1270 O O . VAL A 1 171 ? -15.094 -1.316 11.875 1.00 77.94 171 VAL A O 1
ATOM 1273 N N . ARG A 1 172 ? -16.470 -2.290 10.396 1.00 82.19 172 ARG A N 1
ATOM 1274 C CA . ARG A 1 172 ? -17.685 -1.959 11.150 1.00 82.19 172 ARG A CA 1
ATOM 1275 C C . ARG A 1 172 ? -17.733 -2.696 12.480 1.00 82.19 172 ARG A C 1
ATOM 1277 O O . ARG A 1 172 ? -18.031 -2.075 13.495 1.00 82.19 172 ARG A O 1
ATOM 1284 N N . LYS A 1 173 ? -17.413 -3.991 12.467 1.00 86.50 173 LYS A N 1
ATOM 1285 C CA . LYS A 1 173 ? -17.332 -4.820 13.672 1.00 86.50 173 LYS A CA 1
ATOM 1286 C C . LYS A 1 173 ? -16.230 -4.335 14.608 1.00 86.50 173 LYS A C 1
ATOM 1288 O O . LYS A 1 173 ? -16.503 -4.099 15.779 1.00 86.50 173 LYS A O 1
ATOM 1293 N N . LEU A 1 174 ? -15.027 -4.086 14.087 1.00 85.88 174 LEU A N 1
ATOM 1294 C CA . LEU A 1 174 ? -13.912 -3.551 14.872 1.00 85.88 174 LEU A CA 1
ATOM 1295 C C . LEU A 1 174 ? -14.265 -2.207 15.502 1.00 85.88 174 LEU A C 1
ATOM 1297 O O . LEU A 1 174 ? -13.999 -2.003 16.678 1.00 85.88 174 LEU A O 1
ATOM 1301 N N . LYS A 1 175 ? -14.908 -1.305 14.754 1.00 86.69 175 LYS A N 1
ATOM 1302 C CA . LYS A 1 175 ? -15.333 -0.014 15.294 1.00 86.69 175 LYS A CA 1
ATOM 1303 C C . LYS A 1 175 ? -16.374 -0.179 16.404 1.00 86.69 175 LYS A C 1
ATOM 1305 O O . LYS A 1 175 ? -16.217 0.424 17.458 1.00 86.69 175 LYS A O 1
ATOM 1310 N N . ALA A 1 176 ? -17.391 -1.017 16.198 1.00 88.81 176 ALA A N 1
ATOM 1311 C CA . ALA A 1 176 ? -18.428 -1.268 17.199 1.00 88.81 176 ALA A CA 1
ATOM 1312 C C . ALA A 1 176 ? -17.845 -1.860 18.494 1.00 88.81 176 ALA A C 1
ATOM 1314 O O . ALA A 1 176 ? -18.126 -1.362 19.580 1.00 88.81 176 ALA A O 1
ATOM 1315 N N . HIS A 1 177 ? -16.977 -2.871 18.383 1.00 90.00 177 HIS A N 1
ATOM 1316 C CA . HIS A 1 177 ? -16.308 -3.447 19.549 1.00 90.00 177 HIS A CA 1
ATOM 1317 C C . HIS A 1 177 ? -15.330 -2.460 20.196 1.00 90.00 177 HIS A C 1
ATOM 1319 O O . HIS A 1 177 ? -15.275 -2.377 21.417 1.00 90.00 177 HIS A O 1
ATOM 1325 N N . GLY A 1 178 ? -14.600 -1.668 19.408 1.00 87.19 178 GLY A N 1
ATOM 1326 C CA . GLY A 1 178 ? -13.720 -0.615 19.914 1.00 87.19 178 GLY A CA 1
ATOM 1327 C C . GLY A 1 178 ? -14.464 0.448 20.728 1.00 87.19 178 GLY A C 1
ATOM 1328 O O . GLY A 1 178 ? -14.006 0.835 21.802 1.00 87.19 178 GLY A O 1
ATOM 1329 N N . GLU A 1 179 ? -15.652 0.856 20.280 1.00 87.19 179 GLU A N 1
ATOM 1330 C CA . GLU A 1 179 ? -16.527 1.756 21.036 1.00 87.19 179 GLU A CA 1
ATOM 1331 C C . GLU A 1 179 ? -16.951 1.128 22.374 1.00 87.19 179 GLU A C 1
ATOM 1333 O O . GLU A 1 179 ? -16.829 1.791 23.404 1.00 87.19 179 GLU A O 1
ATOM 1338 N N . THR A 1 180 ? -17.334 -0.156 22.401 1.00 87.25 180 THR A N 1
ATOM 1339 C CA . THR A 1 180 ? -17.616 -0.889 23.653 1.00 87.25 180 THR A CA 1
ATOM 1340 C C . THR A 1 180 ? -16.408 -0.914 24.593 1.00 87.25 180 THR A C 1
ATOM 1342 O O . THR A 1 180 ? -16.560 -0.684 25.790 1.00 87.25 180 THR A O 1
ATOM 1345 N N . LEU A 1 181 ? -15.197 -1.118 24.065 1.00 85.75 181 LEU A N 1
ATOM 1346 C CA . LEU A 1 181 ? -13.965 -1.132 24.864 1.00 85.75 181 LEU A CA 1
ATOM 1347 C C . LEU A 1 181 ? -13.620 0.232 25.468 1.00 85.75 181 LEU A C 1
ATOM 1349 O O . LEU A 1 181 ? -12.995 0.292 26.526 1.00 85.75 181 LEU A O 1
ATOM 1353 N N . SER A 1 182 ? -14.034 1.316 24.810 1.00 82.81 182 SER A N 1
ATOM 1354 C CA . SER A 1 182 ? -13.813 2.689 25.277 1.00 82.81 182 SER A CA 1
ATOM 1355 C C . SER A 1 182 ? -14.820 3.171 26.323 1.00 82.81 182 SER A C 1
ATOM 1357 O O . SER A 1 182 ? -14.592 4.198 26.960 1.00 82.81 182 SER A O 1
ATOM 1359 N N . GLN A 1 183 ? -15.929 2.451 26.519 1.00 84.25 183 GLN A N 1
ATOM 1360 C CA . GLN A 1 183 ? -16.950 2.820 27.497 1.00 84.25 183 GLN A CA 1
ATOM 1361 C C . GLN A 1 183 ? -16.507 2.426 28.910 1.00 84.25 183 GLN A C 1
ATOM 1363 O O . GLN A 1 183 ? -16.347 1.244 29.224 1.00 84.25 183 GLN A O 1
ATOM 1368 N N . THR A 1 184 ? -16.348 3.423 29.783 1.00 67.75 184 THR A N 1
ATOM 1369 C CA . THR A 1 184 ? -15.964 3.242 31.194 1.00 67.75 184 THR A CA 1
ATOM 1370 C C . THR A 1 184 ? -17.024 2.511 32.012 1.00 67.75 184 THR A C 1
ATOM 1372 O O . THR A 1 184 ? -16.678 1.809 32.956 1.00 67.75 184 THR A O 1
ATOM 1375 N N . ASP A 1 185 ? -18.290 2.621 31.608 1.00 76.94 185 ASP A N 1
ATOM 1376 C CA . ASP A 1 185 ? -19.442 2.087 32.344 1.00 76.94 185 ASP A CA 1
ATOM 1377 C C . ASP A 1 185 ? -19.843 0.674 31.879 1.00 76.94 185 ASP A C 1
ATOM 1379 O O . ASP A 1 185 ? -20.828 0.112 32.357 1.00 76.94 185 ASP A O 1
ATOM 1383 N N . SER A 1 186 ? -19.100 0.098 30.927 1.00 78.50 186 SER A N 1
ATOM 1384 C CA . SER A 1 186 ? -19.344 -1.261 30.437 1.00 78.50 186 SER A CA 1
ATOM 1385 C C . SER A 1 186 ? -19.068 -2.305 31.524 1.00 78.50 186 SER A C 1
ATOM 1387 O O . SER A 1 186 ? -18.134 -2.161 32.318 1.00 78.50 186 SER A O 1
ATOM 1389 N N . SER A 1 187 ? -19.867 -3.376 31.553 1.00 85.81 187 SER A N 1
ATOM 1390 C CA . SER A 1 187 ? -19.590 -4.529 32.415 1.00 85.81 187 SER A CA 1
ATOM 1391 C C . SER A 1 187 ? -18.247 -5.158 32.038 1.00 85.81 187 SER A C 1
ATOM 1393 O O . SER A 1 187 ? -17.879 -5.195 30.861 1.00 85.81 187 SER A O 1
ATOM 1395 N N . ASP A 1 188 ? -17.527 -5.713 33.014 1.00 84.62 188 ASP A N 1
ATOM 1396 C CA . ASP A 1 188 ? -16.299 -6.471 32.744 1.00 84.62 188 ASP A CA 1
ATOM 1397 C C . ASP A 1 188 ? -16.562 -7.679 31.821 1.00 84.62 188 ASP A C 1
ATOM 1399 O O . ASP A 1 188 ? -15.690 -8.044 31.031 1.00 84.62 188 ASP A O 1
ATOM 1403 N N . GLU A 1 189 ? -17.776 -8.247 31.835 1.00 85.88 189 GLU A N 1
ATOM 1404 C CA . GLU A 1 189 ? -18.175 -9.297 30.884 1.00 85.88 189 GLU A CA 1
ATOM 1405 C C . GLU A 1 189 ? -18.356 -8.776 29.452 1.00 85.88 189 GLU A C 1
ATOM 1407 O O . GLU A 1 189 ? -17.934 -9.440 28.498 1.00 85.88 189 GLU A O 1
ATOM 1412 N N . ASP A 1 190 ? -18.936 -7.585 29.281 1.00 86.19 190 ASP A N 1
ATOM 1413 C CA . ASP A 1 190 ? -19.108 -6.958 27.964 1.00 86.19 190 ASP A CA 1
ATOM 1414 C C . ASP A 1 190 ? -17.745 -6.590 27.376 1.00 86.19 190 ASP A C 1
ATOM 1416 O O . ASP A 1 190 ? -17.469 -6.847 26.202 1.00 86.19 190 ASP A O 1
ATOM 1420 N N . TRP A 1 191 ? -16.856 -6.064 28.222 1.00 89.25 191 TRP A N 1
ATOM 1421 C CA . TRP A 1 191 ? -15.482 -5.746 27.859 1.00 89.25 191 TRP A CA 1
ATOM 1422 C C . TRP A 1 191 ? -14.707 -7.002 27.434 1.00 89.25 191 TRP A C 1
ATOM 1424 O O . TRP A 1 191 ? -14.097 -7.030 26.363 1.00 89.25 191 TRP A O 1
ATOM 1434 N N . ALA A 1 192 ? -14.781 -8.077 28.227 1.00 85.50 192 ALA A N 1
ATOM 1435 C CA . ALA A 1 192 ? -14.128 -9.347 27.911 1.00 85.50 192 ALA A CA 1
ATOM 1436 C C . ALA A 1 192 ? -14.701 -10.001 26.643 1.00 85.50 192 ALA A C 1
ATOM 1438 O O . ALA A 1 192 ? -13.979 -10.673 25.903 1.00 85.50 192 ALA A O 1
ATOM 1439 N N . THR A 1 193 ? -15.994 -9.816 26.371 1.00 89.00 193 THR A N 1
ATOM 1440 C CA . THR A 1 193 ? -16.634 -10.286 25.136 1.00 89.00 193 THR A CA 1
ATOM 1441 C C . THR A 1 193 ? -16.149 -9.487 23.931 1.00 89.00 193 THR A C 1
ATOM 1443 O O . THR A 1 193 ? -15.712 -10.087 22.953 1.00 89.00 193 THR A O 1
ATOM 1446 N N . ALA A 1 194 ? -16.120 -8.155 24.018 1.00 88.19 194 ALA A N 1
ATOM 1447 C CA . ALA A 1 194 ? -15.611 -7.302 22.949 1.00 88.19 194 ALA A CA 1
ATOM 1448 C C . ALA A 1 194 ? -14.140 -7.606 22.615 1.00 88.19 194 ALA A C 1
ATOM 1450 O O . ALA A 1 194 ? -13.784 -7.698 21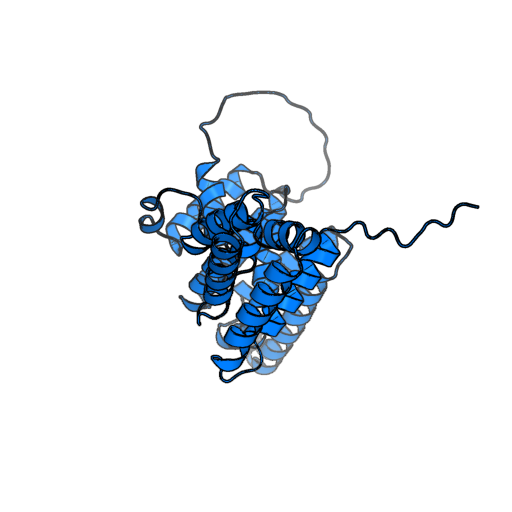.443 1.00 88.19 194 ALA A O 1
ATOM 1451 N N . ILE A 1 195 ? -13.293 -7.836 23.623 1.00 87.12 195 ILE A N 1
ATOM 1452 C CA . ILE A 1 195 ? -11.893 -8.231 23.415 1.00 87.12 195 ILE A CA 1
ATOM 1453 C C . ILE A 1 195 ? -11.770 -9.603 22.751 1.00 87.12 195 ILE A C 1
ATOM 1455 O O . ILE A 1 195 ? -10.976 -9.741 21.823 1.00 87.12 195 ILE A O 1
ATOM 1459 N N . ARG A 1 196 ? -12.558 -10.606 23.158 1.00 86.12 196 ARG A N 1
ATOM 1460 C CA . ARG A 1 196 ? -12.542 -11.927 22.504 1.00 86.12 196 ARG A CA 1
ATOM 1461 C C . ARG A 1 196 ? -12.967 -11.850 21.043 1.00 86.12 196 ARG A C 1
ATOM 1463 O O . ARG A 1 196 ? -12.309 -12.451 20.201 1.00 86.12 196 ARG A O 1
ATOM 1470 N N . GLU A 1 197 ? -14.017 -11.092 20.741 1.00 87.06 197 GLU A N 1
ATOM 1471 C CA . GLU A 1 197 ? -14.479 -10.897 19.365 1.00 87.06 197 GLU A CA 1
ATOM 1472 C C . GLU A 1 197 ? -13.408 -10.204 18.519 1.00 87.06 197 GLU A C 1
ATOM 1474 O O . GLU A 1 197 ? -13.043 -10.718 17.463 1.00 87.06 197 GLU A O 1
ATOM 1479 N N . VAL A 1 198 ? -12.811 -9.113 19.018 1.00 86.06 198 VAL A N 1
ATOM 1480 C CA . VAL A 1 198 ? -11.693 -8.435 18.343 1.00 86.06 198 VAL A CA 1
ATOM 1481 C C . VAL A 1 198 ? -10.553 -9.419 18.083 1.00 86.06 198 VAL A C 1
ATOM 1483 O O . VAL A 1 198 ? -10.128 -9.554 16.941 1.00 86.06 198 VAL A O 1
ATOM 1486 N N . MET A 1 199 ? -10.106 -10.161 19.098 1.00 80.69 199 MET A N 1
ATOM 1487 C CA . MET A 1 199 ? -9.024 -11.145 18.975 1.00 80.69 199 MET A CA 1
ATOM 1488 C C . MET A 1 199 ? -9.345 -12.265 17.975 1.00 80.69 199 MET A C 1
ATOM 1490 O O . MET A 1 199 ? -8.484 -12.640 17.180 1.00 80.69 199 MET A O 1
ATOM 1494 N N . SER A 1 200 ? -10.590 -12.747 17.939 1.00 80.69 200 SER A N 1
ATOM 1495 C CA . SER A 1 200 ? -11.028 -13.767 16.977 1.00 80.69 200 SER A CA 1
ATOM 1496 C C . SER A 1 200 ? -10.938 -13.286 15.524 1.00 80.69 200 SER A C 1
ATOM 1498 O O . SER A 1 200 ? -10.576 -14.055 14.635 1.00 80.69 200 SER A O 1
ATOM 1500 N N . MET A 1 201 ? -11.187 -11.993 15.279 1.00 78.00 201 MET A N 1
ATOM 1501 C CA . MET A 1 201 ? -11.088 -11.399 13.945 1.00 78.00 201 MET A CA 1
ATOM 1502 C C . MET A 1 201 ? -9.644 -11.345 13.443 1.00 78.00 201 MET A C 1
ATOM 1504 O O . MET A 1 201 ? -9.413 -11.429 12.242 1.00 78.00 201 MET A O 1
ATOM 1508 N N . PHE A 1 202 ? -8.668 -11.244 14.346 1.00 73.25 202 PHE A N 1
ATOM 1509 C CA . PHE A 1 202 ? -7.251 -11.324 13.994 1.00 73.25 202 PHE A CA 1
ATOM 1510 C C . PHE A 1 202 ? -6.723 -12.759 13.882 1.00 73.25 202 PHE A C 1
ATOM 1512 O O . PHE A 1 202 ? -5.719 -12.977 13.208 1.00 73.25 202 PHE A O 1
ATOM 1519 N N . ALA A 1 203 ? -7.383 -13.721 14.531 1.00 67.44 203 ALA A N 1
ATOM 1520 C CA . ALA A 1 203 ? -7.047 -15.142 14.461 1.00 67.44 203 ALA A CA 1
ATOM 1521 C C . ALA A 1 203 ? -7.535 -15.817 13.164 1.00 67.44 203 ALA A C 1
ATOM 1523 O O . ALA A 1 203 ? -7.026 -16.869 12.779 1.00 67.44 203 ALA A O 1
ATOM 1524 N N . ALA A 1 204 ? -8.529 -15.232 12.488 1.00 67.31 204 ALA A N 1
ATOM 1525 C CA . ALA A 1 204 ? -9.042 -15.747 11.225 1.00 67.31 204 ALA A CA 1
ATOM 1526 C C . ALA A 1 204 ? -7.968 -15.733 10.115 1.00 67.31 204 ALA A C 1
ATOM 1528 O O . ALA A 1 204 ? -7.097 -14.865 10.078 1.00 67.31 204 ALA A O 1
ATOM 1529 N N . LYS A 1 205 ? -8.061 -16.688 9.173 1.00 50.19 205 LYS A N 1
ATOM 1530 C CA . LYS A 1 205 ? -7.144 -16.833 8.017 1.00 50.19 205 LYS A CA 1
ATOM 1531 C C . LYS A 1 205 ? -7.017 -15.562 7.163 1.00 50.19 205 LYS A C 1
ATOM 1533 O O . LYS A 1 205 ? -5.983 -15.366 6.531 1.00 50.19 205 LYS A O 1
ATOM 1538 N N . ASP A 1 206 ? -8.039 -14.713 7.189 1.00 54.25 206 ASP A N 1
ATOM 1539 C CA . ASP A 1 206 ? -8.043 -13.378 6.601 1.00 54.25 206 ASP A CA 1
ATOM 1540 C C . ASP A 1 206 ? -7.668 -12.367 7.693 1.00 54.25 206 ASP A C 1
ATOM 1542 O O . ASP A 1 206 ? -8.533 -11.778 8.341 1.00 54.25 206 ASP A O 1
ATOM 1546 N N . THR A 1 207 ? -6.367 -12.224 7.957 1.00 62.00 207 THR A N 1
ATOM 1547 C CA . THR A 1 207 ? -5.863 -11.299 8.979 1.00 62.00 207 THR A CA 1
ATOM 1548 C C . THR A 1 207 ? -6.378 -9.881 8.731 1.00 62.00 207 THR A C 1
ATOM 1550 O O . THR A 1 207 ? -6.342 -9.383 7.603 1.00 62.00 207 THR A O 1
ATOM 1553 N N . VAL A 1 208 ? -6.837 -9.215 9.800 1.00 66.31 208 VAL A N 1
ATOM 1554 C CA . VAL A 1 208 ? -7.278 -7.813 9.742 1.00 66.31 208 VAL A CA 1
ATOM 1555 C C . VAL A 1 208 ? -6.178 -6.968 9.106 1.00 66.31 208 VAL A C 1
ATOM 1557 O O . VAL A 1 208 ? -5.033 -6.932 9.581 1.00 66.31 208 VAL A O 1
ATOM 1560 N N . SER A 1 209 ? -6.525 -6.272 8.029 1.00 64.56 209 SER A N 1
ATOM 1561 C CA . SER A 1 209 ? -5.534 -5.508 7.285 1.00 64.56 209 SER A CA 1
ATOM 1562 C C . SER A 1 209 ? -5.101 -4.240 8.014 1.00 64.56 209 SER A C 1
ATOM 1564 O O . SER A 1 209 ? -5.788 -3.722 8.898 1.00 64.56 209 SER A O 1
ATOM 1566 N N . THR A 1 210 ? -3.976 -3.663 7.592 1.00 62.19 210 THR A N 1
ATOM 1567 C CA . THR A 1 210 ? -3.509 -2.375 8.125 1.00 62.19 210 THR A CA 1
ATOM 1568 C C . THR A 1 210 ? -4.531 -1.258 7.878 1.00 62.19 210 THR A C 1
ATOM 1570 O O . THR A 1 210 ? -4.736 -0.400 8.741 1.00 62.19 210 THR A O 1
ATOM 1573 N N . PHE A 1 211 ? -5.233 -1.288 6.740 1.00 62.25 211 PHE A N 1
ATOM 1574 C CA . PHE A 1 211 ? -6.342 -0.376 6.462 1.00 62.25 211 PHE A CA 1
ATOM 1575 C C . PHE A 1 211 ? -7.503 -0.569 7.433 1.00 62.25 211 PHE A C 1
ATOM 1577 O O . PHE A 1 211 ? -8.040 0.415 7.947 1.00 62.25 211 PHE A O 1
ATOM 1584 N N . GLU A 1 212 ? -7.895 -1.814 7.697 1.00 70.06 212 GLU A N 1
ATOM 1585 C CA . GLU A 1 212 ? -9.034 -2.092 8.562 1.00 70.06 212 GLU A CA 1
ATOM 1586 C C . GLU A 1 212 ? -8.741 -1.694 10.008 1.00 70.06 212 GLU A C 1
ATOM 1588 O O . GLU A 1 212 ? -9.598 -1.114 10.679 1.00 70.06 212 GLU A O 1
ATOM 1593 N N . MET A 1 213 ? -7.498 -1.889 10.454 1.00 72.00 213 MET A N 1
ATOM 1594 C CA . MET A 1 213 ? -7.019 -1.411 11.750 1.00 72.00 213 MET A CA 1
ATOM 1595 C C . MET A 1 213 ? -7.042 0.121 11.850 1.00 72.00 213 MET A C 1
ATOM 1597 O O . MET A 1 213 ? -7.550 0.660 12.834 1.00 72.00 213 MET A O 1
ATOM 1601 N N . ARG A 1 214 ? -6.534 0.835 10.832 1.00 65.06 214 ARG A N 1
ATOM 1602 C CA . ARG A 1 214 ? -6.521 2.310 10.818 1.00 65.06 214 ARG A CA 1
ATOM 1603 C C . ARG A 1 214 ? -7.931 2.889 10.764 1.00 65.06 214 ARG A C 1
ATOM 1605 O O . ARG A 1 214 ? -8.272 3.759 11.552 1.00 65.06 214 ARG A O 1
ATOM 1612 N N . THR A 1 215 ? -8.768 2.385 9.864 1.00 66.88 215 THR A N 1
ATOM 1613 C CA . THR A 1 215 ? -10.103 2.950 9.606 1.00 66.88 215 THR A CA 1
ATOM 1614 C C . THR A 1 215 ? -11.083 2.665 10.742 1.00 66.88 215 THR A C 1
ATOM 1616 O O . THR A 1 215 ? -11.991 3.455 10.994 1.00 66.88 215 THR A O 1
ATOM 1619 N N . SER A 1 216 ? -10.907 1.547 11.451 1.00 78.00 216 SER A N 1
ATOM 1620 C CA . SER A 1 216 ? -11.721 1.226 12.628 1.00 78.00 216 SER A CA 1
ATOM 1621 C C . SER A 1 216 ? -11.289 1.980 13.883 1.00 78.00 216 SER A C 1
ATOM 1623 O O . SER A 1 216 ? -12.022 1.944 14.867 1.00 78.00 216 SER A O 1
ATOM 1625 N N . ASN A 1 217 ? -10.119 2.636 13.876 1.00 79.56 217 ASN A N 1
ATOM 1626 C CA . ASN A 1 217 ? -9.459 3.172 15.070 1.00 79.56 217 ASN A CA 1
ATOM 1627 C C . ASN A 1 217 ? -9.272 2.132 16.191 1.00 79.56 217 ASN A C 1
ATOM 1629 O O . ASN A 1 217 ? -9.082 2.501 17.351 1.00 79.56 217 ASN A O 1
ATOM 1633 N N . ILE A 1 218 ? -9.290 0.830 15.876 1.00 84.06 218 ILE A N 1
ATOM 1634 C CA . ILE A 1 218 ? -9.251 -0.224 16.897 1.00 84.06 218 ILE A CA 1
ATOM 1635 C C . ILE A 1 218 ? -7.988 -0.159 17.754 1.00 84.06 218 ILE A C 1
ATOM 1637 O O . ILE A 1 218 ? -8.058 -0.381 18.958 1.00 84.06 218 ILE A O 1
ATOM 1641 N N . CYS A 1 219 ? -6.848 0.231 17.178 1.00 79.12 219 CYS A N 1
ATOM 1642 C CA . CYS A 1 219 ? -5.613 0.401 17.941 1.00 79.12 219 CYS A CA 1
ATOM 1643 C C . CYS A 1 219 ? -5.728 1.504 19.001 1.00 79.12 219 CYS A C 1
ATOM 1645 O O . CYS A 1 219 ? -5.218 1.346 20.107 1.00 79.12 219 CYS A O 1
ATOM 1647 N N . HIS A 1 220 ? -6.416 2.604 18.680 1.00 80.94 220 HIS A N 1
ATOM 1648 C CA . HIS A 1 220 ? -6.654 3.691 19.626 1.00 80.94 220 HIS A CA 1
ATOM 1649 C C . HIS A 1 220 ? -7.600 3.238 20.743 1.00 80.94 220 HIS A C 1
ATOM 1651 O O . HIS A 1 220 ? -7.325 3.474 21.917 1.00 80.94 220 HIS A O 1
ATOM 1657 N N . TYR A 1 221 ? -8.682 2.536 20.391 1.00 85.31 221 TYR A N 1
ATOM 1658 C CA . TYR A 1 221 ? -9.617 1.985 21.372 1.00 85.31 221 TYR A CA 1
ATOM 1659 C C . TYR A 1 221 ? -8.951 0.978 22.313 1.00 85.31 221 TYR A C 1
ATOM 1661 O O . TYR A 1 221 ? -9.120 1.081 23.523 1.00 85.31 221 TYR A O 1
ATOM 1669 N N . LEU A 1 222 ? -8.148 0.054 21.779 1.00 82.69 222 LEU A N 1
ATOM 1670 C CA . LEU A 1 222 ? -7.412 -0.926 22.578 1.00 82.69 222 LEU A CA 1
ATOM 1671 C C . LEU A 1 222 ? -6.379 -0.260 23.488 1.00 82.69 222 LEU A C 1
AT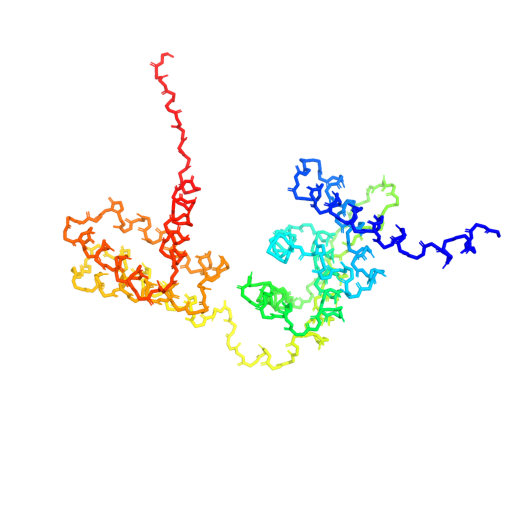OM 1673 O O . LEU A 1 222 ? -6.303 -0.602 24.662 1.00 82.69 222 LEU A O 1
ATOM 1677 N N . SER A 1 223 ? -5.624 0.716 22.976 1.00 79.56 223 SER A N 1
ATOM 1678 C CA . SER A 1 223 ? -4.676 1.495 23.777 1.00 79.56 223 SER A CA 1
ATOM 1679 C C . SER A 1 223 ? -5.366 2.171 24.965 1.00 79.56 223 SER A C 1
ATOM 1681 O O . SER A 1 223 ? -5.001 1.940 26.118 1.00 79.56 223 SER A O 1
ATOM 1683 N N . ALA A 1 224 ? -6.423 2.942 24.697 1.00 80.75 224 ALA A N 1
ATOM 1684 C CA . ALA A 1 224 ? -7.167 3.655 25.729 1.00 80.75 224 ALA A CA 1
ATOM 1685 C C . ALA A 1 224 ? -7.825 2.703 26.742 1.00 80.75 224 ALA A C 1
ATOM 1687 O O . ALA A 1 224 ? -7.839 2.989 27.941 1.00 80.75 224 ALA A O 1
ATOM 1688 N N . ALA A 1 225 ? -8.344 1.566 26.272 1.00 83.00 225 ALA A N 1
ATOM 1689 C CA . ALA A 1 225 ? -8.975 0.557 27.113 1.00 83.00 225 ALA A CA 1
ATOM 1690 C C . ALA A 1 225 ? -7.969 -0.153 28.028 1.00 83.00 225 ALA A C 1
ATOM 1692 O O . ALA A 1 225 ? -8.269 -0.358 29.200 1.00 83.00 225 ALA A O 1
ATOM 1693 N N . LEU A 1 226 ? -6.782 -0.503 27.521 1.00 82.38 226 LEU A N 1
ATOM 1694 C CA . LEU A 1 226 ? -5.745 -1.201 28.288 1.00 82.38 226 LEU A CA 1
ATOM 1695 C C . LEU A 1 226 ? -5.046 -0.282 29.295 1.00 82.38 226 LEU A C 1
ATOM 1697 O O . LEU A 1 226 ? -4.764 -0.709 30.412 1.00 82.38 226 LEU A O 1
ATOM 1701 N N . LEU A 1 227 ? -4.823 0.989 28.945 1.00 81.00 227 LEU A N 1
ATOM 1702 C CA . LEU A 1 227 ? -4.256 1.977 29.872 1.00 81.00 227 LEU A CA 1
ATOM 1703 C C . LEU A 1 227 ? -5.144 2.204 31.103 1.00 81.00 227 LEU A C 1
ATOM 1705 O O . LEU A 1 227 ? -4.629 2.447 32.191 1.00 81.00 227 LEU A O 1
ATOM 1709 N N . ASN A 1 228 ? -6.463 2.086 30.941 1.00 79.31 228 ASN A N 1
ATOM 1710 C CA . ASN A 1 228 ? -7.444 2.259 32.015 1.00 79.31 228 ASN A CA 1
ATOM 1711 C C . ASN A 1 228 ? -8.042 0.927 32.507 1.00 79.31 228 ASN A C 1
ATOM 1713 O O . ASN A 1 228 ? -9.063 0.922 33.196 1.00 79.31 228 ASN A O 1
ATOM 1717 N N . ALA A 1 229 ? -7.450 -0.214 32.138 1.00 81.38 229 ALA A N 1
ATOM 1718 C CA . ALA A 1 229 ? -8.004 -1.522 32.459 1.00 81.38 229 ALA A CA 1
ATOM 1719 C C . ALA A 1 229 ? -7.835 -1.869 33.945 1.00 81.38 229 ALA A C 1
ATOM 1721 O O . ALA A 1 229 ? -6.760 -1.732 34.533 1.00 81.38 229 ALA A O 1
ATOM 1722 N N . THR A 1 230 ? -8.902 -2.399 34.544 1.00 85.81 230 THR A N 1
ATOM 1723 C CA . THR A 1 230 ? -8.848 -3.035 35.863 1.00 85.81 230 THR A CA 1
ATOM 1724 C C . THR A 1 230 ? -8.025 -4.331 35.797 1.00 85.81 230 THR A C 1
ATOM 1726 O O . THR A 1 230 ? -7.858 -4.904 34.715 1.00 85.81 230 THR A O 1
ATOM 1729 N N . PRO A 1 231 ? -7.545 -4.866 36.936 1.00 85.19 231 PRO A N 1
ATOM 1730 C CA . PRO A 1 231 ? -6.861 -6.161 36.957 1.00 85.19 231 PRO A CA 1
ATOM 1731 C C . PRO A 1 231 ? -7.680 -7.295 36.314 1.00 85.19 231 PRO A C 1
ATOM 1733 O O . PRO A 1 231 ? -7.118 -8.148 35.633 1.00 85.19 231 PRO A O 1
ATOM 1736 N N . ALA A 1 232 ? -9.009 -7.276 36.466 1.00 83.19 232 ALA A N 1
ATOM 1737 C CA . ALA A 1 232 ? -9.904 -8.253 35.844 1.00 83.19 232 ALA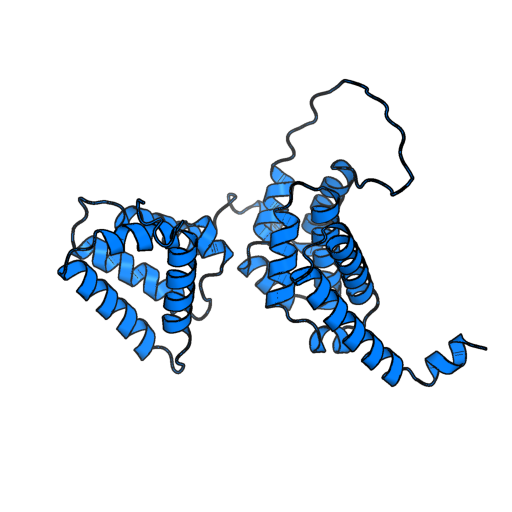 A CA 1
ATOM 1738 C C . ALA A 1 232 ? -9.913 -8.144 34.308 1.00 83.19 232 ALA A C 1
ATOM 1740 O O . ALA A 1 232 ? -9.796 -9.157 33.618 1.00 83.19 232 ALA A O 1
ATOM 1741 N N . ARG A 1 233 ? -9.968 -6.920 33.765 1.00 85.44 233 ARG A N 1
ATOM 1742 C CA . ARG A 1 233 ? -9.881 -6.665 32.317 1.00 85.44 233 ARG A CA 1
ATOM 1743 C C . ARG A 1 233 ? -8.516 -7.061 31.749 1.00 85.44 233 ARG A C 1
ATOM 1745 O O . ARG A 1 233 ? -8.453 -7.676 30.688 1.00 85.44 233 ARG A O 1
ATOM 1752 N N . TRP A 1 234 ? -7.430 -6.810 32.481 1.00 83.81 234 TRP A N 1
ATOM 1753 C CA . TRP A 1 234 ? -6.093 -7.285 32.104 1.00 83.81 234 TRP A CA 1
ATOM 1754 C C . TRP A 1 234 ? -6.017 -8.812 32.004 1.00 83.81 234 TRP A C 1
ATOM 1756 O O . TRP A 1 234 ? -5.502 -9.331 31.013 1.00 83.81 234 TRP A O 1
ATOM 1766 N N . CYS A 1 235 ? -6.577 -9.540 32.973 1.00 81.88 235 CYS A N 1
ATOM 1767 C CA . CYS A 1 235 ? -6.659 -11.000 32.904 1.00 81.88 235 CYS A CA 1
ATOM 1768 C C . CYS A 1 235 ? -7.483 -11.471 31.695 1.00 81.88 235 CYS A C 1
ATOM 1770 O O . CYS A 1 235 ? -7.040 -12.360 30.972 1.00 81.88 235 CYS A O 1
ATOM 1772 N N . GLY A 1 236 ? -8.632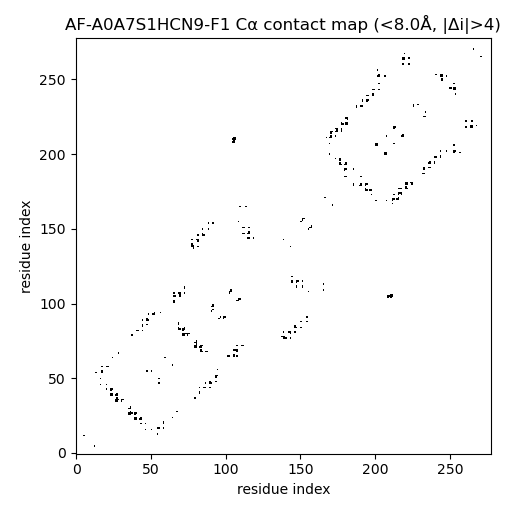 -10.838 31.431 1.00 82.62 236 GLY A N 1
ATOM 1773 C CA . GLY A 1 236 ? -9.469 -11.162 30.271 1.00 82.62 236 GLY A CA 1
ATOM 1774 C C . GLY A 1 236 ? -8.766 -10.924 28.930 1.00 82.62 236 GLY A C 1
ATOM 1775 O O . GLY A 1 236 ? -8.909 -11.724 28.006 1.00 82.62 236 GLY A O 1
ATOM 1776 N N . PHE A 1 237 ? -7.954 -9.868 28.827 1.00 84.12 237 PHE A N 1
ATOM 1777 C CA . PHE A 1 237 ? -7.111 -9.625 27.654 1.00 84.12 237 PHE A CA 1
ATOM 1778 C C . PHE A 1 237 ? -6.055 -10.710 27.459 1.00 84.12 237 PHE A C 1
ATOM 1780 O O . PHE A 1 237 ? -5.920 -11.229 26.353 1.00 84.12 237 PHE A O 1
ATOM 1787 N N . LEU A 1 238 ? -5.330 -11.070 28.520 1.00 82.38 238 LEU A N 1
ATOM 1788 C CA . LEU A 1 238 ? -4.290 -12.096 28.447 1.00 82.38 238 LEU A CA 1
ATOM 1789 C C . LEU A 1 238 ? -4.871 -13.471 28.091 1.00 82.38 238 LEU A C 1
ATOM 1791 O O . LEU A 1 238 ? -4.286 -14.177 27.275 1.00 82.38 238 LEU A O 1
ATOM 1795 N N . GLU A 1 239 ? -6.040 -13.822 28.632 1.00 82.75 239 GLU A N 1
ATOM 1796 C CA . GLU A 1 239 ? -6.737 -15.068 28.294 1.00 82.75 239 GLU A CA 1
ATOM 1797 C C . GLU A 1 239 ? -7.220 -15.082 26.834 1.00 82.75 239 GLU A C 1
ATOM 1799 O O . GLU A 1 239 ? -7.125 -16.099 26.144 1.00 82.75 239 GLU A O 1
ATOM 1804 N N . ALA A 1 240 ? -7.726 -13.955 26.327 1.00 79.19 240 ALA A N 1
ATOM 1805 C CA . ALA A 1 240 ? -8.112 -13.847 24.923 1.00 79.19 240 ALA A CA 1
ATOM 1806 C C . ALA A 1 240 ? -6.891 -13.946 23.994 1.00 79.19 240 ALA A C 1
ATOM 1808 O O . ALA A 1 240 ? -6.950 -14.635 22.978 1.00 79.19 240 ALA A O 1
ATOM 1809 N N . ALA A 1 241 ? -5.777 -13.308 24.360 1.00 74.88 241 ALA A N 1
ATOM 1810 C CA . ALA A 1 241 ? -4.532 -13.368 23.602 1.00 74.88 241 ALA A CA 1
ATOM 1811 C C . ALA A 1 241 ? -3.926 -14.784 23.585 1.00 74.88 241 ALA A C 1
ATOM 1813 O O . ALA A 1 241 ? -3.438 -15.213 22.541 1.00 74.88 241 ALA A O 1
ATOM 1814 N N . SER A 1 242 ? -3.999 -15.529 24.697 1.00 74.25 242 SER A N 1
ATOM 1815 C CA . SER A 1 242 ? -3.469 -16.898 24.767 1.00 74.25 242 SER A CA 1
ATOM 1816 C C . SER A 1 242 ? -4.281 -17.895 23.932 1.00 74.25 242 SER A C 1
ATOM 1818 O O . SER A 1 242 ? -3.723 -18.808 23.333 1.00 74.25 242 SER A O 1
ATOM 1820 N N . LYS A 1 243 ? -5.602 -17.716 23.825 1.00 72.75 243 LYS A N 1
ATOM 1821 C CA . LYS A 1 243 ? -6.440 -18.583 22.975 1.00 72.75 243 LYS A CA 1
ATOM 1822 C C . LYS A 1 243 ? -6.128 -18.415 21.488 1.00 72.75 243 LYS A C 1
ATOM 1824 O O . LYS A 1 243 ? -6.137 -19.389 20.746 1.00 72.75 243 LYS A O 1
ATOM 1829 N N . VAL A 1 244 ? -5.770 -17.202 21.063 1.00 65.69 244 VAL A N 1
ATOM 1830 C CA . VAL A 1 244 ? -5.323 -16.951 19.684 1.00 65.69 244 VAL A CA 1
ATOM 1831 C C . VAL A 1 244 ? -3.986 -17.635 19.381 1.00 65.69 244 VAL A C 1
ATOM 1833 O O . VAL A 1 244 ? -3.750 -17.995 18.233 1.00 65.69 244 VAL A O 1
ATOM 1836 N N . THR A 1 245 ? -3.117 -17.834 20.380 1.00 59.28 245 THR A N 1
ATOM 1837 C CA . THR A 1 245 ? -1.840 -18.541 20.179 1.00 59.28 245 THR A CA 1
ATOM 1838 C C . THR A 1 245 ? -1.973 -20.058 20.107 1.00 59.28 245 THR A C 1
ATOM 1840 O O . THR A 1 245 ? -1.164 -20.675 19.420 1.00 59.28 245 THR A O 1
ATOM 1843 N N . ASP A 1 246 ? -2.967 -20.647 20.778 1.00 57.38 246 ASP A N 1
ATOM 1844 C CA . ASP A 1 246 ? -3.137 -22.107 20.841 1.00 57.38 246 ASP A CA 1
ATOM 1845 C C . ASP A 1 246 ? -3.832 -22.685 19.593 1.00 57.38 246 ASP A C 1
ATOM 1847 O O . ASP A 1 246 ? -3.497 -23.786 19.160 1.00 57.38 246 ASP A O 1
ATOM 1851 N N . ASP A 1 247 ? -4.756 -21.939 18.975 1.00 54.66 247 ASP A N 1
ATOM 1852 C CA . ASP A 1 247 ? -5.533 -22.409 17.813 1.00 54.66 247 ASP A CA 1
ATOM 1853 C C . ASP A 1 247 ? -4.812 -22.223 16.462 1.00 54.66 247 ASP A C 1
ATOM 1855 O O . ASP A 1 247 ? -5.228 -22.770 15.436 1.00 54.66 247 ASP A O 1
ATOM 1859 N N . SER A 1 248 ? -3.716 -21.461 16.431 1.00 51.19 248 SER A N 1
ATOM 1860 C CA . SER A 1 248 ? -2.890 -21.299 15.236 1.00 51.19 248 SER A CA 1
ATOM 1861 C C . SER A 1 248 ? -1.683 -22.233 15.295 1.00 51.19 248 SER A C 1
ATO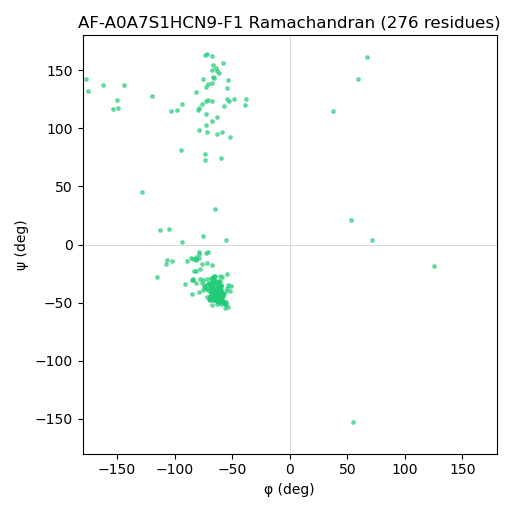M 1863 O O . SER A 1 248 ? -0.791 -22.020 16.111 1.00 51.19 248 SER A O 1
ATOM 1865 N N . GLU A 1 249 ? -1.574 -23.201 14.376 1.00 47.47 249 GLU A N 1
ATOM 1866 C CA . GLU A 1 249 ? -0.362 -24.028 14.162 1.00 47.47 249 GLU A CA 1
ATOM 1867 C C . GLU A 1 249 ? 0.870 -23.219 13.667 1.00 47.47 249 GLU A C 1
ATOM 1869 O O . GLU A 1 249 ? 1.740 -23.710 12.950 1.00 47.47 249 GLU A O 1
ATOM 1874 N N . GLY A 1 250 ? 0.985 -21.948 14.043 1.00 50.81 250 GLY A N 1
ATOM 1875 C CA . GLY A 1 250 ? 2.121 -21.091 13.756 1.00 50.81 250 GLY A CA 1
ATOM 1876 C C . GLY A 1 250 ? 2.122 -19.875 14.673 1.00 50.81 250 GLY A C 1
ATOM 1877 O O . GLY A 1 250 ? 1.095 -19.237 14.867 1.00 50.81 250 GLY A O 1
ATOM 1878 N N . LEU A 1 251 ? 3.301 -19.515 15.185 1.00 48.25 251 LEU A N 1
ATOM 1879 C CA . LEU A 1 251 ? 3.579 -18.398 16.106 1.00 48.25 251 LEU A CA 1
ATOM 1880 C C . LEU A 1 251 ? 3.126 -16.988 15.637 1.00 48.25 251 LEU A C 1
ATOM 1882 O O . LEU A 1 251 ? 3.430 -15.996 16.296 1.00 48.25 251 LEU A O 1
ATOM 1886 N N . LEU A 1 252 ? 2.453 -16.850 14.498 1.00 53.31 252 LEU A N 1
ATOM 1887 C CA . LEU A 1 252 ? 2.336 -15.600 13.743 1.00 53.31 252 LEU A CA 1
ATOM 1888 C C . LEU A 1 252 ? 1.210 -14.638 14.191 1.00 53.31 252 LEU A C 1
ATOM 1890 O O . LEU A 1 252 ? 1.497 -13.445 14.274 1.00 53.31 252 LEU A O 1
ATOM 1894 N N . PRO A 1 253 ? -0.032 -15.052 14.519 1.00 54.94 253 PRO A N 1
ATOM 1895 C CA . PRO A 1 253 ? -1.140 -14.093 14.664 1.00 54.94 253 PRO A CA 1
ATOM 1896 C C . PRO A 1 253 ? -1.026 -13.172 15.887 1.00 54.94 253 PRO A C 1
ATOM 1898 O O . PRO A 1 253 ? -1.140 -11.951 15.764 1.00 54.94 253 PRO A O 1
ATOM 1901 N N . ALA A 1 254 ? -0.740 -13.732 17.066 1.00 53.19 254 ALA A N 1
ATOM 1902 C CA . ALA A 1 254 ? -0.680 -12.956 18.305 1.00 53.19 254 ALA A CA 1
ATOM 1903 C C . ALA A 1 254 ? 0.549 -12.042 18.369 1.00 53.19 254 ALA A C 1
ATOM 1905 O O . ALA A 1 254 ? 0.432 -10.901 18.805 1.00 53.19 254 ALA A O 1
ATOM 1906 N N . HIS A 1 255 ? 1.710 -12.497 17.885 1.00 58.12 255 HIS A N 1
ATOM 1907 C CA . HIS A 1 255 ? 2.916 -11.669 17.822 1.00 58.12 255 HIS A CA 1
ATOM 1908 C C . HIS A 1 255 ? 2.771 -10.536 16.807 1.00 58.12 255 HIS A C 1
ATOM 1910 O O . HIS A 1 255 ? 3.239 -9.438 17.082 1.00 58.12 255 HIS A O 1
ATOM 1916 N N . VAL A 1 256 ? 2.091 -10.754 15.674 1.00 57.06 256 VAL A N 1
ATOM 1917 C CA . VAL A 1 256 ? 1.784 -9.681 14.714 1.00 57.06 256 VAL A CA 1
ATOM 1918 C C . VAL A 1 256 ? 0.814 -8.675 15.326 1.00 57.06 256 VAL A C 1
ATOM 1920 O O . VAL A 1 256 ? 1.016 -7.475 15.172 1.00 57.06 256 VAL A O 1
ATOM 1923 N N . LEU A 1 257 ? -0.202 -9.128 16.062 1.00 60.00 257 LEU A N 1
ATOM 1924 C CA . LEU A 1 257 ? -1.134 -8.238 16.750 1.00 60.00 257 LEU A CA 1
ATOM 1925 C C . LEU A 1 257 ? -0.443 -7.441 17.852 1.00 60.00 257 LEU A C 1
ATOM 1927 O O . LEU A 1 257 ? -0.587 -6.227 17.880 1.00 60.00 257 LEU A O 1
ATOM 1931 N N . LEU A 1 258 ? 0.355 -8.088 18.705 1.00 63.94 258 LEU A N 1
ATOM 1932 C CA . LEU A 1 258 ? 1.174 -7.426 19.720 1.00 63.94 258 LEU A CA 1
ATOM 1933 C C . LEU A 1 258 ? 2.183 -6.472 19.086 1.00 63.94 258 LEU A C 1
ATOM 1935 O O . LEU A 1 258 ? 2.283 -5.342 19.538 1.00 63.94 258 LEU A O 1
ATOM 1939 N N . ALA A 1 259 ? 2.877 -6.862 18.017 1.00 62.00 259 ALA A N 1
ATOM 1940 C CA . ALA A 1 259 ? 3.818 -5.993 17.316 1.00 62.00 259 ALA A CA 1
ATOM 1941 C C . ALA A 1 259 ? 3.113 -4.782 16.697 1.00 62.00 259 ALA A C 1
ATOM 1943 O O . ALA A 1 259 ? 3.605 -3.665 16.822 1.00 62.00 259 ALA A O 1
ATOM 1944 N N . LYS A 1 260 ? 1.937 -4.967 16.085 1.00 56.66 260 LYS A N 1
ATOM 1945 C CA . LYS A 1 260 ? 1.132 -3.870 15.528 1.00 56.66 260 LYS A CA 1
ATOM 1946 C C . LYS A 1 260 ? 0.496 -3.004 16.617 1.00 56.66 260 LYS A C 1
ATOM 1948 O O . LYS A 1 260 ? 0.390 -1.798 16.425 1.00 56.66 260 LYS A O 1
ATOM 1953 N N . LEU A 1 261 ? 0.105 -3.579 17.754 1.00 61.47 261 LEU A N 1
ATOM 1954 C CA . LEU A 1 261 ? -0.411 -2.853 18.914 1.00 61.47 261 LEU A CA 1
ATOM 1955 C C . LEU A 1 261 ? 0.704 -2.036 19.569 1.00 61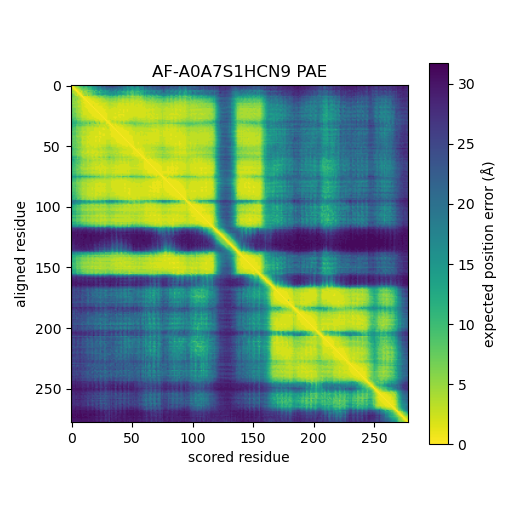.47 261 LEU A C 1
ATOM 1957 O O . LEU A 1 261 ? 0.506 -0.862 19.835 1.00 61.47 261 LEU A O 1
ATOM 1961 N N . VAL A 1 262 ? 1.887 -2.623 19.756 1.00 60.72 262 VAL A N 1
ATOM 1962 C CA . VAL A 1 262 ? 3.097 -1.948 20.244 1.00 60.72 262 VAL A CA 1
ATOM 1963 C C . VAL A 1 262 ? 3.517 -0.850 19.273 1.00 60.72 262 VAL A C 1
ATOM 1965 O O . VAL A 1 262 ? 3.776 0.265 19.707 1.00 60.72 262 VAL A O 1
ATOM 1968 N N . ALA A 1 263 ? 3.517 -1.106 17.963 1.00 54.84 263 ALA A N 1
ATOM 1969 C CA . ALA A 1 263 ? 3.784 -0.081 16.958 1.00 54.84 263 ALA A CA 1
ATOM 1970 C C . ALA A 1 263 ? 2.748 1.050 17.025 1.00 54.84 263 ALA A C 1
ATOM 1972 O O . ALA A 1 263 ? 3.123 2.220 17.018 1.00 54.84 263 ALA A O 1
ATOM 1973 N N . ALA A 1 264 ? 1.461 0.719 17.164 1.00 48.97 264 ALA A N 1
ATOM 1974 C CA . ALA A 1 264 ? 0.400 1.705 17.311 1.00 48.97 264 ALA A CA 1
ATOM 1975 C C . ALA A 1 264 ? 0.531 2.517 18.613 1.00 48.97 264 ALA A C 1
ATOM 1977 O O . ALA A 1 264 ? 0.396 3.735 18.569 1.00 48.97 264 ALA A O 1
ATOM 1978 N N . LEU A 1 265 ? 0.855 1.876 19.740 1.00 49.44 265 LEU A N 1
ATOM 1979 C CA . LEU A 1 265 ? 1.125 2.504 21.041 1.00 49.44 265 LEU A CA 1
ATOM 1980 C C . LEU A 1 265 ? 2.354 3.426 20.989 1.00 49.44 265 LEU A C 1
ATOM 1982 O O . LEU A 1 265 ? 2.311 4.549 21.493 1.00 49.44 265 LEU A O 1
ATOM 1986 N N . ASN A 1 266 ? 3.417 2.993 20.311 1.00 50.50 266 ASN A N 1
ATOM 1987 C CA . ASN A 1 266 ? 4.619 3.793 20.085 1.00 50.50 266 ASN A CA 1
ATOM 1988 C C . ASN A 1 266 ? 4.348 4.977 19.147 1.00 50.50 266 ASN A C 1
ATOM 1990 O O . ASN A 1 266 ? 4.932 6.035 19.324 1.00 50.50 266 ASN A O 1
ATOM 1994 N N . SER A 1 267 ? 3.440 4.838 18.176 1.00 47.31 267 SER A N 1
ATOM 1995 C CA . SER A 1 267 ? 3.035 5.949 17.301 1.00 47.31 267 SER A CA 1
ATOM 1996 C C . SER A 1 267 ? 1.989 6.883 17.926 1.00 47.31 267 SER A C 1
ATOM 1998 O O . SER A 1 267 ? 1.879 8.037 17.523 1.00 47.31 267 SER A O 1
ATOM 2000 N N . ALA A 1 268 ? 1.223 6.400 18.909 1.00 39.47 268 ALA A N 1
ATOM 2001 C CA . ALA A 1 268 ? 0.239 7.181 19.657 1.00 39.47 268 ALA A CA 1
ATOM 2002 C C . ALA A 1 268 ? 0.880 8.007 20.783 1.00 39.47 268 ALA A C 1
ATOM 2004 O O . ALA A 1 268 ? 0.238 8.908 21.321 1.00 39.47 268 ALA A O 1
ATOM 2005 N N . SER A 1 269 ? 2.143 7.736 21.120 1.00 35.34 269 SER A N 1
ATOM 2006 C CA . SER A 1 269 ? 2.915 8.552 22.042 1.00 35.34 269 SER A CA 1
ATOM 2007 C C . SER A 1 269 ? 3.903 9.436 21.282 1.00 35.34 269 SER A C 1
ATOM 2009 O O . SER A 1 269 ? 4.897 8.985 20.721 1.00 35.34 269 SER A O 1
ATOM 2011 N N . GLY A 1 270 ? 3.687 10.748 21.376 1.00 35.78 270 GLY A N 1
ATOM 2012 C CA . GLY A 1 270 ? 4.802 11.659 21.602 1.00 35.78 270 GLY A CA 1
ATOM 2013 C C . GLY A 1 270 ? 5.471 11.271 22.920 1.00 35.78 270 GLY A C 1
ATOM 2014 O O . GLY A 1 270 ? 5.253 11.912 23.942 1.00 35.78 270 GLY A O 1
ATOM 2015 N N . PHE A 1 271 ? 6.226 10.172 22.909 1.00 32.56 271 PHE A N 1
ATOM 2016 C CA . PHE A 1 271 ? 7.123 9.780 23.983 1.00 32.56 271 PHE A CA 1
ATOM 2017 C C . PHE A 1 271 ? 8.323 10.728 23.888 1.00 32.56 271 PHE A C 1
ATOM 2019 O O . PHE A 1 271 ? 9.393 10.371 23.400 1.00 32.56 271 PHE A O 1
ATOM 2026 N N . GLU A 1 272 ? 8.113 11.992 24.272 1.00 33.72 272 GLU A N 1
ATOM 2027 C CA . GLU A 1 272 ? 9.209 12.864 24.668 1.00 33.72 272 GLU A CA 1
ATOM 2028 C C . GLU A 1 272 ? 9.892 12.162 25.842 1.00 33.72 272 GLU A C 1
ATOM 2030 O O . GLU A 1 272 ? 9.442 12.194 26.986 1.00 33.72 272 GLU A O 1
ATOM 2035 N N . THR A 1 273 ? 10.970 11.447 25.527 1.00 33.53 273 THR A N 1
ATOM 2036 C CA . THR A 1 273 ? 12.008 11.120 26.494 1.00 33.53 273 THR A CA 1
ATOM 2037 C C . THR A 1 273 ? 12.362 12.410 27.217 1.00 33.53 273 THR A C 1
ATOM 2039 O O . THR A 1 273 ? 12.645 13.412 26.557 1.00 33.53 273 THR A O 1
ATOM 2042 N N . GLY A 1 274 ? 12.270 12.372 28.545 1.00 33.88 274 GLY A N 1
ATOM 2043 C CA . GLY A 1 274 ? 12.272 13.534 29.420 1.00 33.88 274 GLY A CA 1
ATOM 2044 C C . GLY A 1 274 ? 13.220 14.648 28.990 1.00 33.88 274 GLY A C 1
ATOM 2045 O O . GLY A 1 274 ? 14.426 14.450 28.860 1.00 33.88 274 GLY A O 1
ATOM 2046 N N . LYS A 1 275 ? 12.660 15.849 28.845 1.00 32.31 275 LYS A N 1
ATOM 2047 C CA . LYS A 1 275 ? 13.392 17.034 29.268 1.00 32.31 275 LYS A CA 1
ATOM 2048 C C . LYS A 1 275 ? 13.378 17.015 30.786 1.00 32.31 275 LYS A C 1
ATOM 2050 O O . LYS A 1 275 ? 12.349 17.265 31.405 1.00 32.31 275 LYS A O 1
ATOM 2055 N N . GLU A 1 276 ? 14.509 16.616 31.348 1.00 39.78 276 GLU A N 1
ATOM 2056 C CA . GLU A 1 276 ? 14.869 16.987 32.706 1.00 39.78 276 GLU A CA 1
ATOM 2057 C C . GLU A 1 276 ? 14.814 18.517 32.784 1.00 39.78 276 GLU A C 1
ATOM 2059 O O . GLU A 1 276 ? 15.389 19.212 31.943 1.00 39.78 276 GLU A O 1
ATOM 2064 N N . ASP A 1 277 ? 14.034 19.020 33.737 1.00 40.50 277 ASP A N 1
ATOM 2065 C CA . ASP A 1 277 ? 14.087 20.414 34.149 1.00 40.50 277 ASP A CA 1
ATOM 2066 C C . ASP A 1 277 ? 15.483 20.681 34.733 1.00 40.50 277 ASP A C 1
ATOM 2068 O O . ASP A 1 277 ? 15.804 20.203 35.824 1.00 40.50 277 ASP A O 1
ATOM 2072 N N . GLU A 1 278 ? 16.289 21.457 34.008 1.00 35.00 278 GLU A N 1
ATOM 2073 C CA . GLU A 1 278 ? 17.387 22.263 34.553 1.00 35.00 278 GLU A CA 1
ATOM 2074 C C . GLU A 1 278 ? 17.362 23.669 33.935 1.00 35.00 278 GLU A C 1
ATOM 2076 O O . GLU A 1 278 ? 17.216 23.784 32.692 1.00 35.00 278 GLU A O 1
#

Mean predicted aligned error: 15.39 Å

Organism: Hemiselmis andersenii (NCBI:txid464988)

Foldseek 3Di:
DVVVVCVVPVVVVLVVLLVLLLVLLCQLQPPPDPVSNLVSLVVNLVSLQPDAQVSCVVRDPLVSLLVQLVVLLPDPALSSLVSSLSSLVSCCVHVPCPSVVVCVLQCVLQSLVVLLVPPDDDDDDDDDDDDDDDDDPRRDVVNSNVSSVVCCPPRVNCVVVPPDGDADPLLVLLLVLLVLLLDPPHDLVSNLVSLLVNLVQLLDPSHRGPNSCVSSVNLVSVLNSVVPDDPSSVVSNVVSLVVSCVPDPDNPRSVVVVVVSVVSNVVVDPPPPDPDDD